Protein AF-A0A7C7KYP2-F1 (afdb_monomer_lite)

Foldseek 3Di:
DDDPPPPPDDDPVVLLLLLLVLLLVLLVLLLVLLVLLLVVCVVVVVNLCSQQASVLLSQLSVLQNLQSQLCVQLVNDPVRQQPAQRQRPPPRGGSNVSNVSSVVSNVVSLVSLQVSQVVCLVVPVDDVDPNVRSNVVSVVSVVVSVVLSVVSSVLSSVVSVLVVVLVVLVSVLVVVCVVPPPVCPVVNVVSVVVSCVVSVVVVVVSVVCCCVPRRCVSNPPVDDDPPDPPDCDDVVDRNDPDDD

Sequence (244 aa):
MEVHNGTKQFNIAEVQKLLIFTILMGALHIVVGYVLSIVKLVKNGEALEAFTSKIPTLTMYLFGILFALAFFGAGGRMENIMTEDAPAPLIGLPTSLVGTVGIAGAIASIFALLFGKLAAGFVGLGPKVGFVSAIGQGLLEVLENIIHFLSNTISYARLAILLIVHIALLLLLNTAWEALGIVSLPILVVGNVGIILLEGMLVFIQALRLHLYEFFTKFYDGVGYEFRRIAEETPFARVIIGRR

Secondary structure (DSSP, 8-state):
-----------HHHHHHHHHHHHHHHHHHHHHHHHHHHHHHHHTT-HHHIIIIIHHHHHHHHHHHHHHHHHHHTTT-GGGTTT--PBPTTT-SBHHHHHHHHHHHHHHHHHHHHHHHHHHHHHTSS----HHHHHHHHHHHHHHHHHHHHHHHHHHHHHHHHHHHHHHHHHHHHHHHHHHGGGGHHHHHHHHHHHHHHHHHHHHHHHHHHIIIIIGGGT--S---------SEETTEE------

Structure (mmCIF, N/CA/C/O backbone):
data_AF-A0A7C7KYP2-F1
#
_entry.id   AF-A0A7C7KYP2-F1
#
loop_
_atom_site.group_PDB
_atom_site.id
_atom_site.type_symbol
_atom_site.label_atom_id
_atom_site.label_alt_id
_atom_site.label_comp_id
_atom_site.label_asym_id
_atom_site.label_entity_id
_atom_site.label_seq_id
_atom_site.pdbx_PDB_ins_code
_atom_site.Cartn_x
_atom_site.Cartn_y
_atom_site.Cartn_z
_atom_site.occupancy
_atom_site.B_iso_or_equiv
_atom_site.auth_seq_id
_atom_site.auth_comp_id
_atom_site.auth_asym_id
_atom_site.auth_atom_id
_atom_site.pdbx_PDB_model_num
ATOM 1 N N . MET A 1 1 ? 13.167 12.174 -41.643 1.00 40.88 1 MET A N 1
ATOM 2 C CA . MET A 1 1 ? 14.169 11.301 -40.999 1.00 40.88 1 MET A CA 1
ATOM 3 C C . MET A 1 1 ? 14.885 12.155 -39.970 1.00 40.88 1 MET A C 1
ATOM 5 O O . MET A 1 1 ? 15.120 13.310 -40.280 1.00 40.88 1 MET A O 1
ATOM 9 N N . GLU A 1 2 ? 15.135 11.600 -38.781 1.00 41.19 2 GLU A N 1
ATOM 10 C CA . GLU A 1 2 ? 15.863 12.213 -37.648 1.00 41.19 2 GLU A CA 1
ATOM 11 C C . GLU A 1 2 ? 15.120 13.255 -36.789 1.00 41.19 2 GLU A C 1
ATOM 13 O O . GLU A 1 2 ? 15.326 14.445 -36.954 1.00 41.19 2 GLU A O 1
ATOM 18 N N . VAL A 1 3 ? 14.328 12.788 -35.807 1.00 32.25 3 VAL A N 1
ATOM 19 C CA . VAL A 1 3 ? 14.323 13.299 -34.410 1.00 32.25 3 VAL A CA 1
ATOM 20 C C . VAL A 1 3 ? 13.879 12.153 -33.475 1.00 32.25 3 VAL A C 1
ATOM 22 O O . VAL A 1 3 ? 12.841 12.202 -32.825 1.00 32.25 3 VAL A O 1
ATOM 25 N N . HIS A 1 4 ? 14.639 11.059 -33.431 1.00 40.97 4 HIS A N 1
ATOM 26 C CA . HIS A 1 4 ? 14.535 10.060 -32.359 1.00 40.97 4 HIS A CA 1
ATOM 27 C C . HIS A 1 4 ? 15.910 9.912 -31.716 1.00 40.97 4 HIS A C 1
ATOM 29 O O . HIS A 1 4 ? 16.555 8.880 -31.821 1.00 40.97 4 HIS A O 1
ATOM 35 N N . ASN A 1 5 ? 16.383 10.985 -31.085 1.00 40.25 5 ASN A N 1
ATOM 36 C CA . ASN A 1 5 ? 17.497 10.897 -30.148 1.00 40.25 5 ASN A CA 1
ATOM 37 C C . ASN A 1 5 ? 17.193 11.735 -28.902 1.00 40.25 5 ASN A C 1
ATOM 39 O O . ASN A 1 5 ? 17.930 12.636 -28.517 1.00 40.25 5 ASN A O 1
ATOM 43 N N . GLY A 1 6 ? 16.033 11.463 -28.303 1.00 41.38 6 GLY A N 1
ATOM 44 C CA . GLY A 1 6 ? 15.866 11.672 -26.875 1.00 41.38 6 GLY A CA 1
ATOM 45 C C . GLY A 1 6 ? 16.467 10.446 -26.216 1.00 41.38 6 GLY A C 1
ATOM 46 O O . GLY A 1 6 ? 15.822 9.399 -26.179 1.00 41.38 6 GLY A O 1
ATOM 47 N N . THR A 1 7 ? 17.719 10.553 -25.784 1.00 43.03 7 THR A N 1
ATOM 48 C CA . THR A 1 7 ? 18.367 9.572 -24.920 1.00 43.03 7 THR A CA 1
ATOM 49 C C . THR A 1 7 ? 17.368 9.151 -23.845 1.00 43.03 7 THR A C 1
ATOM 51 O O . THR A 1 7 ? 16.963 9.957 -23.008 1.00 43.03 7 THR A O 1
ATOM 54 N N . LYS A 1 8 ? 16.913 7.892 -23.896 1.00 53.09 8 LYS A N 1
ATOM 55 C CA . LYS A 1 8 ? 16.062 7.278 -22.869 1.00 53.09 8 LYS A CA 1
ATOM 56 C C . LYS A 1 8 ? 16.900 7.104 -21.599 1.00 53.09 8 LYS A C 1
ATOM 58 O O . LYS A 1 8 ? 17.321 6.005 -21.265 1.00 53.09 8 LYS A O 1
ATOM 63 N N . GLN A 1 9 ? 17.235 8.207 -20.943 1.00 58.25 9 GLN A N 1
ATOM 64 C CA . GLN A 1 9 ? 17.943 8.219 -19.674 1.00 58.25 9 GLN A CA 1
ATOM 65 C C . GLN A 1 9 ? 16.933 8.174 -18.531 1.00 58.25 9 GLN A C 1
ATOM 67 O O . GLN A 1 9 ? 15.856 8.768 -18.603 1.00 58.25 9 GLN A O 1
ATOM 72 N N . PHE A 1 10 ? 17.302 7.463 -17.467 1.00 61.72 10 PHE A N 1
ATOM 73 C CA . PHE A 1 10 ? 16.571 7.455 -16.207 1.00 61.72 10 PHE A CA 1
ATOM 74 C C . PHE A 1 10 ? 16.496 8.875 -15.646 1.00 61.72 10 PHE A C 1
ATOM 76 O O . PHE A 1 10 ? 17.456 9.380 -15.067 1.00 61.72 10 PHE A O 1
ATOM 83 N N . ASN A 1 11 ? 15.348 9.528 -15.813 1.00 75.38 11 ASN A N 1
ATOM 84 C CA . ASN A 1 11 ? 15.086 10.784 -15.136 1.00 75.38 11 ASN A CA 1
ATOM 85 C C . ASN A 1 11 ? 14.773 10.484 -13.664 1.00 75.38 11 ASN A C 1
ATOM 87 O O . ASN A 1 11 ? 13.856 9.718 -13.362 1.00 75.38 11 ASN A O 1
ATOM 91 N N . ILE A 1 12 ? 15.517 11.106 -12.748 1.00 72.19 12 ILE A N 1
ATOM 92 C CA . ILE A 1 12 ? 15.316 10.973 -11.298 1.00 72.19 12 ILE A CA 1
ATOM 93 C C . ILE A 1 12 ? 13.873 11.324 -10.906 1.00 72.19 12 ILE A C 1
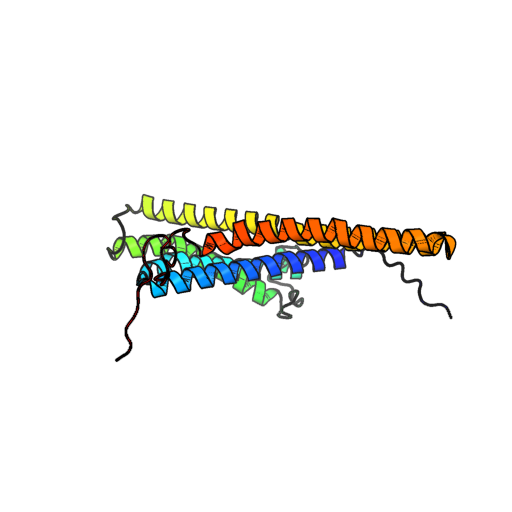ATOM 95 O O . ILE A 1 12 ? 13.299 10.675 -10.033 1.00 72.19 12 ILE A O 1
ATOM 99 N N . ALA A 1 13 ? 13.243 12.268 -11.614 1.00 74.88 13 ALA A N 1
ATOM 100 C CA . ALA A 1 13 ? 11.840 12.616 -11.404 1.00 74.88 13 ALA A CA 1
ATOM 101 C C . ALA A 1 13 ? 10.880 11.452 -11.718 1.00 74.88 13 ALA A C 1
ATOM 103 O O . ALA A 1 13 ? 9.895 11.257 -11.009 1.00 74.88 13 ALA A O 1
ATOM 104 N N . GLU A 1 14 ? 11.165 10.651 -12.747 1.00 77.62 14 GLU A N 1
ATOM 105 C CA . GLU A 1 14 ? 10.338 9.493 -13.112 1.00 77.62 14 GLU A CA 1
ATOM 106 C C . GLU A 1 14 ? 10.546 8.329 -12.141 1.00 77.62 14 GLU A C 1
ATOM 108 O O . GLU A 1 14 ? 9.580 7.689 -11.736 1.00 77.62 14 GLU A O 1
ATOM 113 N N . VAL A 1 15 ? 11.780 8.112 -11.673 1.00 78.94 15 VAL A N 1
ATOM 114 C CA . VAL A 1 15 ? 12.066 7.135 -10.608 1.00 78.94 15 VAL A CA 1
ATOM 115 C C . VAL A 1 15 ? 11.329 7.506 -9.319 1.00 78.94 15 VAL A C 1
ATOM 117 O O . VAL A 1 15 ? 10.735 6.644 -8.673 1.00 78.94 15 VAL A O 1
ATOM 120 N N . GLN A 1 16 ? 11.306 8.792 -8.965 1.00 75.88 16 GLN A N 1
ATOM 121 C CA . GLN A 1 16 ? 10.571 9.278 -7.801 1.00 75.88 16 GLN A CA 1
ATOM 122 C C . GLN A 1 16 ? 9.057 9.077 -7.957 1.00 75.88 16 GLN A C 1
ATOM 124 O O . GLN A 1 16 ? 8.413 8.584 -7.032 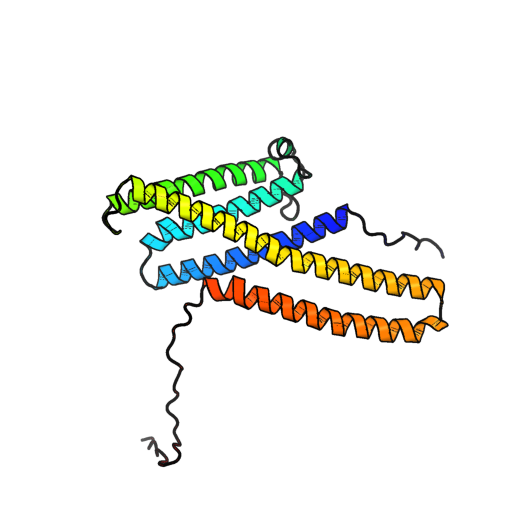1.00 75.88 16 GLN A O 1
ATOM 129 N N . LYS A 1 17 ? 8.479 9.388 -9.127 1.00 78.50 17 LYS A N 1
ATOM 130 C CA . LYS A 1 17 ? 7.059 9.109 -9.417 1.00 78.50 17 LYS A CA 1
ATOM 131 C C . LYS A 1 17 ? 6.738 7.617 -9.319 1.00 78.50 17 LYS A C 1
ATOM 133 O O . LYS A 1 17 ? 5.717 7.254 -8.738 1.00 78.50 17 LYS A O 1
ATOM 138 N N . LEU A 1 18 ? 7.616 6.762 -9.843 1.00 79.25 18 LEU A N 1
ATOM 139 C CA . LEU A 1 18 ? 7.481 5.309 -9.782 1.00 79.25 18 LEU A CA 1
ATOM 140 C C . LEU A 1 18 ? 7.464 4.804 -8.333 1.00 79.25 18 LEU A C 1
ATOM 142 O O . LEU A 1 18 ? 6.602 4.011 -7.957 1.00 79.25 18 LEU A O 1
ATOM 146 N N . LEU A 1 19 ? 8.389 5.308 -7.511 1.00 79.50 19 LEU A N 1
ATOM 147 C CA . LEU A 1 19 ? 8.489 4.970 -6.095 1.00 79.50 19 LEU A CA 1
ATOM 148 C C . LEU A 1 19 ? 7.213 5.374 -5.341 1.00 79.50 19 LEU A C 1
ATOM 150 O O . LEU A 1 19 ? 6.631 4.545 -4.637 1.00 79.50 19 LEU A O 1
ATOM 154 N N . ILE A 1 20 ? 6.735 6.608 -5.551 1.00 76.38 20 ILE A N 1
ATOM 155 C CA . ILE A 1 20 ? 5.481 7.112 -4.965 1.00 76.38 20 ILE A CA 1
ATOM 156 C C . ILE A 1 20 ? 4.307 6.214 -5.364 1.00 76.38 20 ILE A C 1
ATOM 158 O O . ILE A 1 20 ? 3.522 5.813 -4.506 1.00 76.38 20 ILE A O 1
ATOM 162 N N . PHE A 1 21 ? 4.212 5.847 -6.645 1.00 81.81 21 PHE A N 1
ATOM 163 C CA . PHE A 1 21 ? 3.157 4.970 -7.146 1.00 81.81 21 PHE A CA 1
ATOM 164 C C . PHE A 1 21 ? 3.164 3.600 -6.452 1.00 81.81 21 PHE A C 1
ATOM 166 O O . PHE A 1 21 ? 2.121 3.137 -5.992 1.00 81.81 21 PHE A O 1
ATOM 173 N N . THR A 1 22 ? 4.329 2.963 -6.309 1.00 82.12 22 THR A N 1
ATOM 174 C CA . THR A 1 22 ? 4.433 1.652 -5.643 1.00 82.12 22 THR A CA 1
ATOM 175 C C . THR A 1 22 ? 4.113 1.690 -4.152 1.00 82.12 22 THR A C 1
ATOM 177 O O . THR A 1 22 ? 3.406 0.808 -3.664 1.00 82.12 22 THR A O 1
ATOM 180 N N . ILE A 1 23 ? 4.578 2.714 -3.428 1.00 80.50 23 ILE A N 1
ATOM 181 C CA . ILE A 1 23 ? 4.263 2.882 -2.003 1.00 80.50 23 ILE A CA 1
ATOM 182 C C . ILE A 1 23 ? 2.757 3.108 -1.828 1.00 80.50 23 ILE A C 1
ATOM 184 O O . ILE A 1 23 ? 2.142 2.504 -0.950 1.00 80.50 23 ILE A O 1
ATOM 188 N N . LEU A 1 24 ? 2.142 3.914 -2.699 1.00 78.44 24 LEU A N 1
ATOM 189 C CA . LEU A 1 24 ? 0.709 4.192 -2.655 1.00 78.44 24 LEU A CA 1
ATOM 190 C C . LEU A 1 24 ? -0.138 2.957 -2.973 1.00 78.44 24 LEU A C 1
ATOM 192 O O . LEU A 1 24 ? -1.109 2.691 -2.267 1.00 78.44 24 LEU A O 1
ATOM 196 N N . MET A 1 25 ? 0.242 2.170 -3.984 1.00 82.06 25 MET A N 1
ATOM 197 C CA . MET A 1 25 ? -0.409 0.885 -4.267 1.00 82.06 25 MET A CA 1
ATOM 198 C C . MET A 1 25 ? -0.361 -0.045 -3.055 1.00 82.06 25 MET A C 1
ATOM 200 O O . MET A 1 25 ? -1.344 -0.725 -2.755 1.00 82.06 25 MET A O 1
ATOM 204 N N . GLY A 1 26 ? 0.750 -0.039 -2.320 1.00 79.69 26 GLY A N 1
ATOM 205 C CA . GLY A 1 26 ? 0.860 -0.816 -1.099 1.00 79.69 26 GLY A CA 1
ATOM 206 C C . GLY A 1 26 ? -0.024 -0.338 0.033 1.00 79.69 26 GLY A C 1
ATOM 207 O O . GLY A 1 26 ? -0.754 -1.124 0.637 1.00 79.69 26 GLY A O 1
ATOM 208 N N . ALA A 1 27 ? -0.031 0.969 0.254 1.00 78.62 27 ALA A N 1
ATOM 209 C CA . ALA A 1 27 ? -0.954 1.636 1.153 1.00 78.62 27 ALA A CA 1
ATOM 210 C C . ALA A 1 27 ? -2.423 1.284 0.848 1.00 78.62 27 ALA A C 1
ATOM 212 O O . ALA A 1 27 ? -3.167 0.905 1.753 1.00 78.62 27 ALA A O 1
ATOM 213 N N . LEU A 1 28 ? -2.828 1.323 -0.424 1.00 81.06 28 LEU A N 1
ATOM 214 C CA . LEU A 1 28 ? -4.174 0.947 -0.858 1.00 81.06 28 LEU A CA 1
ATOM 215 C C . LEU A 1 28 ? -4.480 -0.531 -0.563 1.00 81.06 28 LEU A C 1
ATOM 217 O O . LEU A 1 28 ? -5.541 -0.852 -0.031 1.00 81.06 28 LEU A O 1
ATOM 221 N N . HIS A 1 29 ? -3.539 -1.433 -0.834 1.00 80.12 29 HIS A N 1
ATOM 222 C CA . HIS A 1 29 ? -3.693 -2.859 -0.544 1.00 80.12 29 HIS A CA 1
ATOM 223 C C . HIS A 1 29 ? -3.859 -3.130 0.966 1.00 80.12 29 HIS A C 1
ATOM 225 O O . HIS A 1 29 ? -4.705 -3.923 1.384 1.00 80.12 29 HIS A O 1
ATOM 231 N N . ILE A 1 30 ? -3.119 -2.415 1.814 1.00 79.06 30 ILE A N 1
ATOM 232 C CA . ILE A 1 30 ? -3.241 -2.490 3.277 1.00 79.06 30 ILE A CA 1
ATOM 233 C C . ILE A 1 30 ? -4.602 -2.005 3.763 1.00 79.06 30 ILE A C 1
ATOM 235 O O . ILE A 1 30 ? -5.177 -2.636 4.653 1.00 79.06 30 ILE A O 1
ATOM 239 N N . VAL A 1 31 ? -5.114 -0.916 3.184 1.00 80.88 31 VAL A N 1
ATOM 240 C CA . VAL A 1 31 ? -6.453 -0.394 3.484 1.00 80.88 31 VAL A CA 1
ATOM 241 C C . VAL A 1 31 ? -7.504 -1.465 3.206 1.00 80.88 31 VAL A C 1
ATOM 243 O O . VAL A 1 31 ? -8.335 -1.721 4.074 1.00 80.88 31 VAL A O 1
ATOM 246 N N . VAL A 1 32 ? -7.422 -2.169 2.071 1.00 81.94 32 VAL A N 1
ATOM 247 C CA . VAL A 1 32 ? -8.335 -3.287 1.765 1.00 81.94 32 VAL A CA 1
ATOM 248 C C . VAL A 1 32 ? -8.258 -4.379 2.838 1.00 81.94 32 VAL A C 1
ATOM 250 O O . VAL A 1 32 ? -9.294 -4.833 3.324 1.00 81.94 32 VAL A O 1
ATOM 253 N N . GLY A 1 33 ? -7.053 -4.762 3.271 1.00 77.38 33 GLY A N 1
ATOM 254 C CA . GLY A 1 33 ? -6.874 -5.756 4.337 1.00 77.38 33 GLY A CA 1
ATOM 255 C C . GLY A 1 33 ? -7.514 -5.344 5.671 1.00 77.38 33 GLY A C 1
ATOM 256 O O . GLY A 1 33 ? -8.193 -6.148 6.311 1.00 77.38 33 GLY A O 1
ATOM 257 N N . TYR A 1 34 ? -7.363 -4.081 6.079 1.00 77.12 34 TYR A N 1
ATOM 258 C CA . TYR A 1 34 ? -8.000 -3.570 7.300 1.00 77.12 34 TYR A CA 1
ATOM 259 C C . TYR A 1 34 ? -9.519 -3.431 7.171 1.00 77.12 34 TYR A C 1
ATOM 261 O O . TYR A 1 34 ? -10.230 -3.730 8.129 1.00 77.12 34 TYR A O 1
ATOM 269 N N . VAL A 1 35 ? -10.033 -3.039 6.002 1.00 80.62 35 VAL A N 1
ATOM 270 C CA . VAL A 1 35 ? -11.481 -3.009 5.739 1.00 80.62 35 VAL A CA 1
ATOM 271 C C . VAL A 1 35 ? -12.079 -4.403 5.925 1.00 80.62 35 VAL A C 1
ATOM 273 O O . VAL A 1 35 ? -13.082 -4.547 6.621 1.00 80.62 35 VAL A O 1
ATOM 276 N N . LEU A 1 36 ? -11.433 -5.445 5.392 1.00 79.19 36 LEU A N 1
ATOM 277 C CA . LEU A 1 36 ? -11.871 -6.831 5.590 1.00 79.19 36 LEU A CA 1
ATOM 278 C C . LEU A 1 36 ? -11.835 -7.251 7.068 1.00 79.19 36 LEU A C 1
ATOM 280 O O . LEU A 1 36 ? -12.765 -7.905 7.541 1.00 79.19 36 LEU A O 1
ATOM 284 N N . SER A 1 37 ? -10.805 -6.835 7.809 1.00 72.69 37 SER A N 1
ATOM 285 C CA . SER A 1 37 ? -10.695 -7.079 9.255 1.00 72.69 37 SER A CA 1
ATOM 286 C C . SER A 1 37 ? -11.852 -6.438 10.039 1.00 72.69 37 SER A C 1
ATOM 288 O O . SER A 1 37 ? -12.459 -7.078 10.897 1.00 72.69 37 SER A O 1
ATOM 290 N N . ILE A 1 38 ? -12.237 -5.205 9.691 1.00 76.88 38 ILE A N 1
ATOM 291 C CA . ILE A 1 38 ? -13.373 -4.505 10.312 1.00 76.88 38 ILE A CA 1
ATOM 292 C C . ILE A 1 38 ? -14.696 -5.190 9.965 1.00 76.88 38 ILE A C 1
ATOM 294 O O . ILE A 1 38 ? -15.500 -5.446 10.858 1.00 76.88 38 ILE A O 1
ATOM 298 N N . VAL A 1 39 ? -14.919 -5.533 8.691 1.00 79.62 39 VAL A N 1
ATOM 299 C CA . VAL A 1 39 ? -16.141 -6.232 8.251 1.00 79.62 39 VAL A CA 1
ATOM 300 C C . VAL A 1 39 ? -16.322 -7.545 9.014 1.00 79.62 39 VAL A C 1
ATOM 302 O O . VAL A 1 39 ? -17.432 -7.878 9.428 1.00 79.62 39 VAL A O 1
ATOM 305 N N . LYS A 1 40 ? -15.228 -8.272 9.247 1.00 79.12 40 LYS A N 1
ATOM 306 C CA . LYS A 1 40 ? -15.229 -9.504 10.033 1.00 79.12 40 LYS A CA 1
ATOM 307 C C . LYS A 1 40 ? -15.635 -9.275 11.492 1.00 79.12 40 LYS A C 1
ATOM 309 O O . LYS A 1 40 ? -16.515 -9.980 11.977 1.00 79.12 40 LYS A O 1
ATOM 314 N N . LEU A 1 41 ? -15.052 -8.288 12.172 1.00 73.38 41 LEU A N 1
ATOM 315 C CA . LEU A 1 41 ? -15.379 -7.977 13.573 1.00 73.38 41 LEU A CA 1
ATOM 316 C C . LEU A 1 41 ? -16.829 -7.518 13.744 1.00 73.38 41 LEU A C 1
ATOM 318 O O . LEU A 1 41 ? -17.518 -7.952 14.666 1.00 73.38 41 LEU A O 1
ATOM 322 N N . VAL A 1 42 ? -17.327 -6.707 12.806 1.00 78.12 42 VAL A N 1
ATOM 323 C CA . VAL A 1 42 ? -18.736 -6.291 12.779 1.00 78.12 42 VAL A CA 1
ATOM 324 C C . VAL A 1 42 ? -19.654 -7.504 12.608 1.00 78.12 42 VAL A C 1
ATOM 326 O O . VAL A 1 42 ? -20.675 -7.603 13.286 1.00 78.12 42 VAL A O 1
ATOM 329 N N . LYS A 1 43 ? -19.281 -8.461 11.751 1.00 76.56 43 LYS A N 1
ATOM 330 C CA . LYS A 1 43 ? -20.054 -9.692 11.533 1.00 76.56 43 LYS A CA 1
ATOM 331 C C . LYS A 1 43 ? -20.039 -10.637 12.742 1.00 76.56 43 LYS A C 1
ATOM 333 O O . LYS A 1 43 ? -21.008 -11.363 12.940 1.00 76.56 43 LYS A O 1
ATOM 338 N N . ASN A 1 44 ? -18.981 -10.610 13.550 1.00 76.94 44 ASN A N 1
ATOM 339 C CA . ASN A 1 44 ? -18.838 -11.446 14.745 1.00 76.94 44 ASN A CA 1
ATOM 340 C C . ASN A 1 44 ? -19.543 -10.873 15.993 1.00 76.94 44 ASN A C 1
ATOM 342 O O . ASN A 1 44 ? -19.568 -11.532 17.026 1.00 76.94 44 ASN A O 1
ATOM 346 N N . GLY A 1 45 ? -20.148 -9.681 15.906 1.00 71.69 45 GLY A N 1
ATOM 347 C CA . GLY A 1 45 ? -20.881 -9.054 17.014 1.00 71.69 45 GLY A CA 1
ATOM 348 C C . GLY A 1 45 ? -20.022 -8.205 17.962 1.00 71.69 45 GLY A C 1
ATOM 349 O O . GLY A 1 45 ? -20.556 -7.608 18.893 1.00 71.69 45 GLY A O 1
ATOM 350 N N . GLU A 1 46 ? -18.720 -8.063 17.699 1.00 72.44 46 GLU A N 1
ATOM 351 C CA . GLU A 1 46 ? -17.755 -7.296 18.508 1.00 72.44 46 GLU A CA 1
ATOM 352 C C . GLU A 1 46 ? -17.629 -5.839 18.011 1.00 72.44 46 GLU A C 1
ATOM 354 O O . GLU A 1 46 ? -16.544 -5.293 17.798 1.00 72.44 46 GLU A O 1
ATOM 359 N N . ALA A 1 47 ? -18.770 -5.177 17.795 1.00 62.94 47 ALA A N 1
ATOM 360 C CA . ALA A 1 47 ? -18.824 -3.847 17.177 1.00 62.94 47 ALA A CA 1
ATOM 361 C C . ALA A 1 47 ? -18.138 -2.746 18.012 1.00 62.94 47 ALA A C 1
ATOM 363 O O . ALA A 1 47 ? -17.644 -1.763 17.455 1.00 62.94 47 ALA A O 1
ATOM 364 N N . LEU A 1 48 ? -18.078 -2.912 19.338 1.00 59.72 48 LEU A N 1
ATOM 365 C CA . LEU A 1 48 ? -17.420 -1.956 20.231 1.00 59.72 48 LEU A CA 1
ATOM 366 C C . LEU A 1 48 ? -15.893 -1.984 20.062 1.00 59.72 48 LEU A C 1
ATOM 368 O O . LEU A 1 48 ? -15.256 -0.937 19.987 1.00 59.72 48 LEU A O 1
ATOM 372 N N . GLU A 1 49 ? -15.308 -3.175 19.928 1.00 64.62 49 GLU A N 1
ATOM 373 C CA . GLU A 1 49 ? -13.871 -3.341 19.692 1.00 64.62 49 GLU A CA 1
ATOM 374 C C . GLU A 1 49 ? -13.473 -2.837 18.297 1.00 64.62 49 GLU A C 1
ATOM 376 O O . GLU A 1 49 ? -12.451 -2.158 18.133 1.00 64.62 49 GLU A O 1
ATOM 381 N N . ALA A 1 50 ? -14.342 -3.054 17.302 1.00 61.62 50 ALA A N 1
ATOM 382 C CA . ALA A 1 50 ? -14.178 -2.485 15.969 1.00 61.62 50 ALA A CA 1
ATOM 383 C C . ALA A 1 50 ? -14.140 -0.945 16.000 1.00 61.62 50 ALA A C 1
ATOM 385 O O . ALA A 1 50 ? -13.278 -0.344 15.354 1.00 61.62 50 ALA A O 1
ATOM 386 N N . PHE A 1 51 ? -15.026 -0.303 16.771 1.00 65.50 51 PHE A N 1
ATOM 387 C CA . PHE A 1 51 ? -15.094 1.158 16.861 1.00 65.50 51 PHE A CA 1
ATOM 388 C C . PHE A 1 51 ? -13.957 1.773 17.684 1.00 65.50 51 PHE A C 1
ATOM 390 O O . PHE A 1 51 ? -13.452 2.833 17.325 1.00 65.50 51 PHE A O 1
ATOM 397 N N . THR A 1 52 ? -13.524 1.118 18.761 1.00 61.97 52 THR A N 1
ATOM 398 C CA . THR A 1 52 ? -12.525 1.689 19.673 1.00 61.97 52 THR A CA 1
ATOM 399 C C . THR A 1 52 ? -11.075 1.441 19.244 1.00 61.97 52 THR A C 1
ATOM 401 O O . THR A 1 52 ? -10.220 2.270 19.543 1.00 61.97 52 THR A O 1
ATOM 404 N N . SER A 1 53 ? -10.771 0.348 18.537 1.00 64.56 53 SER A N 1
ATOM 405 C CA . SER A 1 53 ? -9.387 0.005 18.152 1.00 64.56 53 SER A CA 1
ATOM 406 C C . SER A 1 53 ? -9.179 -0.009 16.635 1.00 64.56 53 SER A C 1
ATOM 408 O O . SER A 1 53 ? -8.276 0.657 16.115 1.00 64.56 53 SER A O 1
ATOM 410 N N . LYS A 1 54 ? -10.035 -0.711 15.879 1.00 69.25 54 LYS A N 1
ATOM 411 C CA . LYS A 1 54 ? -9.782 -0.937 14.445 1.00 69.25 54 LYS A CA 1
ATOM 412 C C . LYS A 1 54 ? -10.134 0.247 13.549 1.00 69.25 54 LYS A C 1
ATOM 414 O O . LYS A 1 54 ? -9.372 0.525 12.625 1.00 69.25 54 LYS A O 1
ATOM 419 N N . ILE A 1 55 ? -11.228 0.965 13.814 1.00 74.81 55 ILE A N 1
ATOM 420 C CA . ILE A 1 55 ? -11.590 2.172 13.053 1.00 74.81 55 ILE A CA 1
ATOM 421 C C . ILE A 1 55 ? -10.535 3.277 13.236 1.00 74.81 55 ILE A C 1
ATOM 423 O O . ILE A 1 55 ? -10.037 3.765 12.218 1.00 74.81 55 ILE A O 1
ATOM 427 N N . PRO A 1 56 ? -10.108 3.641 14.463 1.00 77.00 56 PRO A N 1
ATOM 428 C CA . PRO A 1 56 ? -9.050 4.629 14.660 1.00 77.00 56 PRO A CA 1
ATOM 429 C C . PRO A 1 56 ? -7.732 4.214 14.005 1.00 77.00 56 PRO A C 1
ATOM 431 O O . PRO A 1 56 ? -7.097 5.041 13.360 1.00 77.00 56 PRO A O 1
ATOM 434 N N . THR A 1 57 ? -7.374 2.926 14.064 1.00 75.06 57 THR A N 1
ATOM 435 C CA . THR A 1 57 ? -6.199 2.392 13.360 1.00 75.06 57 THR A CA 1
ATOM 436 C C . THR A 1 57 ? -6.314 2.565 11.841 1.00 75.06 57 THR A C 1
ATOM 438 O O . THR A 1 57 ? -5.410 3.124 11.225 1.00 75.06 57 THR A O 1
ATOM 441 N N . LEU A 1 58 ? -7.432 2.168 11.218 1.00 79.81 58 LEU A N 1
ATOM 442 C CA . LEU A 1 58 ? -7.662 2.379 9.779 1.00 79.81 58 LEU A CA 1
ATOM 443 C C . LEU A 1 58 ? -7.586 3.867 9.410 1.00 79.81 58 LEU A C 1
ATOM 445 O O . LEU A 1 58 ? -7.004 4.235 8.391 1.00 79.81 58 LEU A O 1
ATOM 449 N N . THR A 1 59 ? -8.166 4.715 10.254 1.00 78.06 59 THR A N 1
ATOM 450 C CA . THR A 1 59 ? -8.207 6.166 10.066 1.00 78.06 59 THR A CA 1
ATOM 451 C C . THR A 1 59 ? -6.798 6.758 10.134 1.00 78.06 59 THR A C 1
ATOM 453 O O . THR A 1 59 ? -6.434 7.572 9.289 1.00 78.06 59 THR A O 1
ATOM 456 N N . MET A 1 60 ? -5.966 6.271 11.060 1.00 79.12 60 MET A N 1
ATOM 457 C CA . MET A 1 60 ? -4.551 6.626 11.159 1.00 79.12 60 MET A CA 1
ATOM 458 C C . MET A 1 60 ? -3.784 6.250 9.888 1.00 79.12 60 MET A C 1
ATOM 460 O O . MET A 1 60 ? -3.021 7.062 9.371 1.00 79.12 60 MET A O 1
ATOM 464 N N . TYR A 1 61 ? -4.020 5.053 9.340 1.00 78.75 61 TYR A N 1
ATOM 465 C CA . TYR A 1 61 ? -3.423 4.638 8.068 1.00 78.75 61 TYR A CA 1
ATOM 466 C C . TYR A 1 61 ? -3.881 5.518 6.902 1.00 78.75 61 TYR A C 1
ATOM 468 O O . TYR A 1 61 ? -3.047 5.959 6.116 1.00 78.75 61 TYR A O 1
ATOM 476 N N . LEU A 1 62 ? -5.180 5.809 6.796 1.00 81.56 62 LEU A N 1
ATOM 477 C CA . LEU A 1 62 ? -5.735 6.636 5.722 1.00 81.56 62 LEU A CA 1
ATOM 478 C C . LEU A 1 62 ? -5.151 8.055 5.746 1.00 81.56 62 LEU A C 1
ATOM 480 O O . LEU A 1 62 ? -4.701 8.562 4.720 1.00 81.56 62 LEU A O 1
ATOM 484 N N . PHE A 1 63 ? -5.097 8.677 6.924 1.00 80.38 63 PHE A N 1
ATOM 485 C CA . PHE A 1 63 ? -4.499 9.998 7.086 1.00 80.38 63 PHE A CA 1
ATOM 486 C C . PHE A 1 63 ? -2.974 9.982 6.935 1.00 80.38 63 PHE A C 1
ATOM 488 O O . PHE A 1 63 ? -2.417 10.925 6.376 1.00 80.38 63 PHE A O 1
ATOM 495 N N . GLY A 1 64 ? -2.303 8.894 7.323 1.00 77.50 64 GLY A N 1
ATOM 496 C CA . GLY A 1 64 ? -0.882 8.673 7.044 1.00 77.50 64 GLY A CA 1
ATOM 497 C C . GLY A 1 64 ? -0.568 8.614 5.544 1.00 77.50 64 GLY A C 1
ATOM 498 O O . GLY A 1 64 ? 0.449 9.149 5.108 1.00 77.50 64 GLY A O 1
ATOM 499 N N . ILE A 1 65 ? -1.465 8.044 4.730 1.00 78.19 65 ILE A N 1
ATOM 500 C CA . ILE A 1 65 ? -1.343 8.030 3.262 1.00 78.19 65 ILE A CA 1
ATOM 501 C C . ILE A 1 65 ? -1.510 9.436 2.685 1.00 78.19 65 ILE A C 1
ATOM 503 O O . ILE A 1 65 ? -0.715 9.847 1.841 1.00 78.19 65 ILE A O 1
ATOM 507 N N . LEU A 1 66 ? -2.513 10.188 3.151 1.00 77.62 66 LEU A N 1
ATOM 508 C CA . LEU A 1 66 ? -2.718 11.579 2.730 1.00 77.62 66 LEU A CA 1
ATOM 509 C C . LEU A 1 66 ? -1.514 12.452 3.098 1.00 77.62 66 LEU A C 1
ATOM 511 O O . LEU A 1 66 ? -1.039 13.230 2.273 1.00 77.62 66 LEU A O 1
ATOM 515 N N . PHE A 1 67 ? -0.962 12.260 4.297 1.00 77.88 67 PHE A N 1
ATOM 516 C CA . PHE A 1 67 ? 0.272 12.912 4.716 1.00 77.88 67 PHE A CA 1
ATOM 517 C C . PHE A 1 67 ? 1.453 12.554 3.805 1.00 77.88 67 PHE A C 1
ATOM 519 O O . PHE A 1 67 ? 2.145 13.453 3.333 1.00 77.88 67 PHE A O 1
ATOM 526 N N . ALA A 1 68 ? 1.666 11.268 3.506 1.00 76.62 68 ALA A N 1
ATOM 527 C CA . ALA A 1 68 ? 2.739 10.834 2.613 1.00 76.62 68 ALA A CA 1
ATOM 528 C C . ALA A 1 68 ? 2.595 11.451 1.211 1.00 76.62 68 ALA A C 1
ATOM 530 O O . ALA A 1 68 ? 3.575 11.921 0.634 1.00 76.62 68 ALA A O 1
ATOM 531 N N . LEU A 1 69 ? 1.372 11.515 0.681 1.00 74.62 69 LEU A N 1
ATOM 532 C CA . LEU A 1 69 ? 1.103 12.120 -0.620 1.00 74.62 69 LEU A CA 1
ATOM 533 C C . LEU A 1 69 ? 1.406 13.622 -0.640 1.00 74.62 69 LEU A C 1
ATOM 535 O O . LEU A 1 69 ? 2.013 14.114 -1.591 1.00 74.62 69 LEU A O 1
ATOM 539 N N . ALA A 1 70 ? 1.019 14.336 0.417 1.00 75.62 70 ALA A N 1
ATOM 540 C CA . ALA A 1 70 ? 1.315 15.754 0.566 1.00 75.62 70 ALA A CA 1
ATOM 541 C C . ALA A 1 70 ? 2.822 16.007 0.745 1.00 75.62 70 ALA A C 1
ATOM 543 O O . ALA A 1 70 ? 3.362 16.918 0.125 1.00 75.62 70 ALA A O 1
ATOM 544 N N . PHE A 1 71 ? 3.522 15.159 1.509 1.00 75.62 71 PHE A N 1
ATOM 545 C CA . PHE A 1 71 ? 4.976 15.222 1.690 1.00 75.62 71 PHE A CA 1
ATOM 546 C C . PHE A 1 71 ? 5.730 15.081 0.361 1.00 75.62 71 PHE A C 1
ATOM 548 O O . PHE A 1 71 ? 6.619 15.878 0.054 1.00 75.62 71 PHE A O 1
ATOM 555 N N . PHE A 1 72 ? 5.356 14.096 -0.458 1.00 74.62 72 PHE A N 1
ATOM 556 C CA . PHE A 1 72 ? 5.976 13.900 -1.767 1.00 74.62 72 PHE A CA 1
ATOM 557 C C . PHE A 1 72 ? 5.555 14.958 -2.796 1.00 74.62 72 PHE A C 1
ATOM 559 O O . PHE A 1 72 ? 6.371 15.330 -3.638 1.00 74.62 72 PHE A O 1
ATOM 566 N N . GLY A 1 73 ? 4.318 15.463 -2.726 1.00 71.88 73 GLY A N 1
ATOM 567 C CA . GLY A 1 73 ? 3.839 16.557 -3.575 1.00 71.88 73 GLY A CA 1
ATOM 568 C C . GLY A 1 73 ? 4.523 17.893 -3.302 1.00 71.88 73 GLY A C 1
ATOM 569 O O . GLY A 1 73 ? 4.819 18.624 -4.239 1.00 71.88 73 GLY A O 1
ATOM 570 N N . ALA A 1 74 ? 4.878 18.155 -2.045 1.00 71.75 74 ALA A N 1
ATOM 571 C CA . ALA A 1 74 ? 5.639 19.327 -1.615 1.00 71.75 74 ALA A CA 1
ATOM 572 C C . ALA A 1 74 ? 7.156 19.224 -1.902 1.00 71.75 74 ALA A C 1
ATOM 574 O O . ALA A 1 74 ? 7.961 19.965 -1.337 1.00 71.75 74 ALA A O 1
ATOM 575 N N . GLY A 1 75 ? 7.583 18.260 -2.727 1.00 68.50 75 GLY A N 1
ATOM 576 C CA . GLY A 1 75 ? 8.994 18.062 -3.067 1.00 68.50 75 GLY A CA 1
ATOM 577 C C . GLY A 1 75 ? 9.857 17.541 -1.910 1.00 68.50 75 GLY A C 1
ATOM 578 O O . GLY A 1 75 ? 11.072 17.720 -1.933 1.00 68.50 75 GLY A O 1
ATOM 579 N N . GLY A 1 76 ? 9.257 16.910 -0.892 1.00 67.25 76 GLY A N 1
ATOM 580 C CA . GLY A 1 76 ? 9.973 16.336 0.254 1.00 67.25 76 GLY A CA 1
ATOM 581 C C . GLY A 1 76 ? 10.391 17.347 1.327 1.00 67.25 76 GLY A C 1
ATOM 582 O O . GLY A 1 76 ? 11.143 16.997 2.238 1.00 67.25 76 GLY A O 1
ATOM 583 N N . ARG A 1 77 ? 9.914 18.596 1.248 1.00 75.00 77 ARG A N 1
ATOM 584 C CA . ARG A 1 77 ? 10.155 19.636 2.259 1.00 75.00 77 ARG A CA 1
ATOM 585 C C . ARG A 1 77 ? 8.955 19.739 3.197 1.00 75.00 77 ARG A C 1
ATOM 587 O O . ARG A 1 77 ? 7.868 20.113 2.769 1.00 75.00 77 ARG A O 1
ATOM 594 N N . MET A 1 78 ? 9.164 19.467 4.488 1.00 66.06 78 MET A N 1
ATOM 595 C CA . MET A 1 78 ? 8.107 19.564 5.513 1.00 66.06 78 MET A CA 1
ATOM 596 C C . MET A 1 78 ? 7.492 20.969 5.609 1.00 66.06 78 MET A C 1
ATOM 598 O O . MET A 1 78 ? 6.309 21.108 5.900 1.00 66.06 78 MET A O 1
ATOM 602 N N . GLU A 1 79 ? 8.283 21.999 5.311 1.00 68.94 79 GLU A N 1
ATOM 603 C CA . GLU A 1 79 ? 7.878 23.412 5.314 1.00 68.94 79 GLU A CA 1
ATOM 604 C C . GLU A 1 79 ? 6.797 23.728 4.267 1.00 68.94 79 GLU A C 1
ATOM 606 O O . GLU A 1 79 ? 5.973 24.621 4.470 1.00 68.94 79 GLU A O 1
ATOM 611 N N . ASN A 1 80 ? 6.775 22.969 3.167 1.00 68.25 80 ASN A N 1
ATOM 612 C CA . ASN A 1 80 ? 5.972 23.278 1.986 1.00 68.25 80 ASN A CA 1
ATOM 613 C C . ASN A 1 80 ? 4.651 22.489 1.948 1.00 68.25 80 ASN A C 1
ATOM 615 O O . ASN A 1 80 ? 3.781 22.772 1.130 1.00 68.25 80 ASN A O 1
ATOM 619 N N . ILE A 1 81 ? 4.456 21.533 2.866 1.00 68.56 81 ILE A N 1
ATOM 620 C CA . ILE A 1 81 ? 3.262 20.668 2.925 1.00 68.56 81 ILE A CA 1
ATOM 621 C C . ILE A 1 81 ? 1.975 21.473 3.122 1.00 68.56 81 ILE A C 1
ATOM 623 O O . ILE A 1 81 ? 0.923 21.085 2.624 1.00 68.56 81 ILE A O 1
ATOM 627 N N . MET A 1 82 ? 2.048 22.573 3.873 1.00 65.38 82 MET A N 1
ATOM 628 C CA . MET A 1 82 ? 0.884 23.389 4.235 1.00 65.38 82 MET A CA 1
ATOM 629 C C . MET A 1 82 ? 0.769 24.685 3.427 1.00 65.38 82 MET A C 1
ATOM 631 O O . MET A 1 82 ? -0.251 25.361 3.516 1.00 65.38 82 MET A O 1
ATOM 635 N N . THR A 1 83 ? 1.811 25.056 2.684 1.00 65.94 83 THR A N 1
ATOM 636 C CA . THR A 1 83 ? 1.963 26.395 2.092 1.00 65.94 83 THR A CA 1
ATOM 637 C C . THR A 1 83 ? 2.013 26.376 0.570 1.00 65.94 83 THR A C 1
ATOM 639 O O . THR A 1 83 ? 1.671 27.375 -0.054 1.00 65.94 83 THR A O 1
ATOM 642 N N . GLU A 1 84 ? 2.406 25.257 -0.035 1.00 66.75 84 GLU A N 1
ATOM 643 C CA . GLU A 1 84 ? 2.459 25.106 -1.484 1.00 66.75 84 GLU A CA 1
ATOM 644 C C . GLU A 1 84 ? 1.114 24.580 -2.013 1.00 66.75 84 GLU A C 1
ATOM 646 O O . GLU A 1 84 ? 0.548 23.627 -1.468 1.00 66.75 84 GLU A O 1
ATOM 651 N N . ASP A 1 85 ? 0.615 25.171 -3.101 1.00 65.06 85 ASP A N 1
ATOM 652 C CA . ASP A 1 85 ? -0.603 24.742 -3.812 1.00 65.06 85 ASP A CA 1
ATOM 653 C C . ASP A 1 85 ? -0.284 23.869 -5.035 1.00 65.06 85 ASP A C 1
ATOM 655 O O . ASP A 1 85 ? -1.061 23.777 -5.991 1.00 65.06 85 ASP A O 1
ATOM 659 N N . ALA A 1 86 ? 0.873 23.203 -5.022 1.00 66.94 86 ALA A N 1
ATOM 660 C CA . ALA A 1 86 ? 1.176 22.205 -6.032 1.00 66.94 86 ALA A CA 1
ATOM 661 C C . ALA A 1 86 ? 0.102 21.097 -5.998 1.00 66.94 86 ALA A C 1
ATOM 663 O O . ALA A 1 86 ? -0.364 20.704 -4.924 1.00 66.94 86 ALA A O 1
ATOM 664 N N . PRO A 1 87 ? -0.332 20.572 -7.155 1.00 69.19 87 PRO A N 1
ATOM 665 C CA . PRO A 1 87 ? -1.245 19.444 -7.169 1.00 69.19 87 PRO A CA 1
ATOM 666 C C . PRO A 1 87 ? -0.532 18.228 -6.574 1.00 69.19 87 PRO A C 1
ATOM 668 O O . PRO A 1 87 ? 0.508 17.791 -7.073 1.00 69.19 87 PRO A O 1
ATOM 671 N N . ALA A 1 88 ? -1.101 17.671 -5.507 1.00 65.12 88 ALA A N 1
ATOM 672 C CA . ALA A 1 88 ? -0.612 16.449 -4.899 1.00 65.12 88 ALA A CA 1
ATOM 673 C C . ALA A 1 88 ? -0.565 15.340 -5.970 1.00 65.12 88 ALA A C 1
ATOM 675 O O . ALA A 1 88 ? -1.541 15.179 -6.720 1.00 65.12 88 ALA A O 1
ATOM 676 N N . PRO A 1 89 ? 0.537 14.568 -6.059 1.00 64.94 89 PRO A N 1
ATOM 677 C CA . PRO A 1 89 ? 0.670 13.479 -7.013 1.00 64.94 89 PRO A CA 1
ATOM 678 C C . PRO A 1 89 ? -0.561 12.571 -6.975 1.00 64.94 89 PRO A C 1
ATOM 680 O O . PRO A 1 89 ? -1.093 12.303 -5.905 1.00 64.94 89 PRO A O 1
ATOM 683 N N . LEU A 1 90 ? -1.023 12.097 -8.133 1.00 65.69 90 LEU A N 1
ATOM 684 C CA . LEU A 1 90 ? -2.147 11.160 -8.296 1.00 65.69 90 LEU A CA 1
ATOM 685 C C . LEU A 1 90 ? -3.562 11.686 -7.959 1.00 65.69 90 LEU A C 1
ATOM 687 O O . LEU A 1 90 ? -4.498 11.316 -8.662 1.00 65.69 90 LEU A O 1
ATOM 691 N N . ILE A 1 91 ? -3.742 12.530 -6.936 1.00 66.94 91 ILE A N 1
ATOM 692 C CA . ILE A 1 91 ? -5.067 13.031 -6.510 1.00 66.94 91 ILE A CA 1
ATOM 693 C C . ILE A 1 91 ? -5.422 14.372 -7.175 1.00 66.94 91 ILE A C 1
ATOM 695 O O . ILE A 1 91 ? -6.600 14.680 -7.341 1.00 66.94 91 ILE A O 1
ATOM 699 N N . GLY A 1 92 ? -4.429 15.171 -7.582 1.00 69.38 92 GLY A N 1
ATOM 700 C CA . GLY A 1 92 ? -4.666 16.445 -8.274 1.00 69.38 92 GLY A CA 1
ATOM 701 C C . GLY A 1 92 ? -5.305 17.538 -7.406 1.00 69.38 92 GLY A C 1
ATOM 702 O O . GLY A 1 92 ? -5.689 18.579 -7.929 1.00 69.38 92 GLY A O 1
ATOM 703 N N . LEU A 1 93 ? -5.417 17.316 -6.092 1.00 75.69 93 LEU A N 1
ATOM 704 C CA . LEU A 1 93 ? -5.867 18.309 -5.112 1.00 75.69 93 LEU A CA 1
ATOM 705 C C . LEU A 1 93 ? -4.684 19.148 -4.599 1.00 75.69 93 LEU A C 1
ATOM 707 O O . LEU A 1 93 ? -3.562 18.639 -4.590 1.00 75.69 93 LEU A O 1
ATOM 711 N N . PRO A 1 94 ? -4.915 20.387 -4.122 1.00 77.00 94 PRO A N 1
ATOM 712 C CA . PRO A 1 94 ? -3.867 21.214 -3.522 1.00 77.00 94 PRO A CA 1
ATOM 713 C C . PRO A 1 94 ? -3.174 20.501 -2.355 1.00 77.00 94 PRO A C 1
ATOM 715 O O . PRO A 1 94 ? -3.841 19.978 -1.452 1.00 77.00 94 PRO A O 1
ATOM 718 N N . THR A 1 95 ? -1.838 20.492 -2.352 1.00 73.12 95 THR A N 1
ATOM 719 C CA . THR A 1 95 ? -1.031 19.877 -1.286 1.00 73.12 95 THR A CA 1
ATOM 720 C C . THR A 1 95 ? -1.320 20.466 0.090 1.00 73.12 95 THR A C 1
ATOM 722 O O . THR A 1 95 ? -1.371 19.708 1.056 1.00 73.12 95 THR A O 1
ATOM 725 N N . SER A 1 96 ? -1.622 21.764 0.170 1.00 74.69 96 SER A N 1
ATOM 726 C CA . SER A 1 96 ? -1.993 22.480 1.397 1.00 74.69 96 SER A CA 1
ATOM 727 C C . SER A 1 96 ? -3.197 21.859 2.122 1.00 74.69 96 SER A C 1
ATOM 729 O O . SER A 1 96 ? -3.151 21.600 3.331 1.00 74.69 96 SER A O 1
ATOM 731 N N . LEU A 1 97 ? -4.264 21.539 1.384 1.00 77.69 97 LEU A N 1
ATOM 732 C CA . LEU A 1 97 ? -5.467 20.901 1.925 1.00 77.69 97 LEU A CA 1
ATOM 733 C C . LEU A 1 97 ? -5.198 19.453 2.338 1.00 77.69 97 LEU A C 1
ATOM 735 O O . LEU A 1 97 ? -5.535 19.052 3.453 1.00 77.69 97 LEU A O 1
ATOM 739 N N . VAL A 1 98 ? -4.570 18.674 1.454 1.00 78.00 98 VAL A N 1
ATOM 740 C CA . VAL A 1 98 ? -4.282 17.252 1.699 1.00 78.00 98 VAL A CA 1
ATOM 741 C C . VAL A 1 98 ? -3.338 17.086 2.893 1.00 78.00 98 VAL A C 1
ATOM 743 O O . VAL A 1 98 ? -3.560 16.222 3.740 1.00 78.00 98 VAL A O 1
ATOM 746 N N . GLY A 1 99 ? -2.328 17.949 3.001 1.00 76.81 99 GLY A N 1
ATOM 747 C CA . GLY A 1 99 ? -1.363 17.965 4.092 1.00 76.81 99 GLY A CA 1
ATOM 748 C C . GLY A 1 99 ? -1.991 18.344 5.428 1.00 76.81 99 GLY A C 1
ATOM 749 O O . GLY A 1 99 ? -1.791 17.643 6.420 1.00 76.81 99 GLY A O 1
ATOM 750 N N . THR A 1 100 ? -2.812 19.397 5.452 1.00 79.62 100 THR A N 1
ATOM 751 C CA . THR A 1 100 ? -3.505 19.832 6.675 1.00 79.62 100 THR A CA 1
ATOM 752 C C . THR A 1 100 ? -4.464 18.757 7.182 1.00 79.62 100 THR A C 1
ATOM 754 O O . THR A 1 100 ? -4.439 18.412 8.363 1.00 79.62 100 THR A O 1
ATOM 757 N N . VAL A 1 101 ? -5.269 18.174 6.287 1.00 82.44 101 VAL A N 1
ATOM 758 C CA . VAL A 1 101 ? -6.206 17.092 6.625 1.00 82.44 101 VAL A CA 1
ATOM 759 C C . VAL A 1 101 ? -5.459 15.832 7.068 1.00 82.44 101 VAL A C 1
ATOM 761 O O . VAL A 1 101 ? -5.853 15.212 8.054 1.00 82.44 101 VAL A O 1
ATOM 764 N N . GLY A 1 102 ? -4.361 15.475 6.396 1.00 81.06 102 GLY A N 1
ATOM 765 C CA . GLY A 1 102 ? -3.518 14.337 6.765 1.00 81.06 102 GLY A CA 1
ATOM 766 C C . GLY A 1 102 ? -2.926 14.474 8.168 1.00 81.06 102 GLY A C 1
ATOM 767 O O . GLY A 1 102 ? -3.039 13.558 8.978 1.00 81.06 102 GLY A O 1
ATOM 768 N N . ILE A 1 103 ? -2.354 15.634 8.499 1.00 79.06 103 ILE A N 1
ATOM 769 C CA . ILE A 1 103 ? -1.739 15.875 9.815 1.00 79.06 103 ILE A CA 1
ATOM 770 C C . ILE A 1 103 ? -2.805 15.950 10.910 1.00 79.06 103 ILE A C 1
ATOM 772 O O . ILE A 1 103 ? -2.687 15.266 11.928 1.00 79.06 103 ILE A O 1
ATOM 776 N N . ALA A 1 104 ? -3.866 16.733 10.701 1.00 82.25 104 ALA A N 1
ATOM 777 C CA . ALA A 1 104 ? -4.943 16.872 11.677 1.00 82.25 104 ALA A CA 1
ATOM 778 C C . ALA A 1 104 ? -5.638 15.529 11.945 1.00 82.25 104 ALA A C 1
ATOM 780 O O . ALA A 1 104 ? -5.888 15.175 13.097 1.00 82.25 104 ALA A O 1
ATOM 781 N N . GLY A 1 105 ? -5.896 14.754 10.891 1.00 81.50 105 GLY A N 1
ATOM 782 C CA . GLY A 1 105 ? -6.507 13.436 10.991 1.00 81.50 105 GLY A CA 1
ATOM 783 C C . GLY A 1 105 ? -5.602 12.395 11.654 1.00 81.50 105 GLY A C 1
ATOM 784 O O . GLY A 1 105 ? -6.075 11.626 12.491 1.00 81.50 105 GLY A O 1
ATOM 785 N N . ALA A 1 106 ? -4.296 12.403 11.363 1.00 78.81 106 ALA A N 1
ATOM 786 C CA . ALA A 1 106 ? -3.334 11.530 12.035 1.00 78.81 106 ALA A CA 1
ATOM 787 C C . ALA A 1 106 ? -3.268 11.838 13.539 1.00 78.81 106 ALA A C 1
ATOM 789 O O . ALA A 1 106 ? -3.398 10.929 14.360 1.00 78.81 106 ALA A O 1
ATOM 790 N N . ILE A 1 107 ? -3.181 13.117 13.914 1.00 81.31 107 ILE A N 1
ATOM 791 C CA . ILE A 1 107 ? -3.206 13.540 15.320 1.00 81.31 107 ILE A CA 1
ATOM 792 C C . ILE A 1 107 ? -4.522 13.110 15.981 1.00 81.31 107 ILE A C 1
ATOM 794 O O . ILE A 1 107 ? -4.496 12.458 17.024 1.00 81.31 107 ILE A O 1
ATOM 798 N N . ALA A 1 108 ? -5.670 13.388 15.357 1.00 83.06 108 ALA A N 1
ATOM 799 C CA . ALA A 1 108 ? -6.978 12.998 15.880 1.00 83.06 108 ALA A CA 1
ATOM 800 C C . ALA A 1 108 ? -7.097 11.479 16.090 1.00 83.06 108 ALA A C 1
ATOM 802 O O . ALA A 1 108 ? -7.637 11.044 17.104 1.00 83.06 108 ALA A O 1
ATOM 803 N N . SER A 1 109 ? -6.550 10.668 15.181 1.00 78.31 109 SER A N 1
ATOM 804 C CA . SER A 1 109 ? -6.555 9.207 15.307 1.00 78.31 109 SER A CA 1
ATOM 805 C C . SER A 1 109 ? -5.661 8.692 16.442 1.00 78.31 109 SER A C 1
ATOM 807 O O . SER A 1 109 ? -6.059 7.771 17.153 1.00 78.31 109 SER A O 1
ATOM 809 N N . ILE A 1 110 ? -4.510 9.329 16.689 1.00 79.50 110 ILE A N 1
ATOM 810 C CA . ILE A 1 110 ? -3.635 9.015 17.830 1.00 79.50 110 ILE A CA 1
ATOM 811 C C . ILE A 1 110 ? -4.349 9.341 19.146 1.00 79.50 110 ILE A C 1
ATOM 813 O O . ILE A 1 110 ? -4.361 8.524 20.067 1.00 79.50 110 ILE A O 1
ATOM 817 N N . PHE A 1 111 ? -5.008 10.501 19.221 1.00 79.81 111 PHE A N 1
ATOM 818 C CA . PHE A 1 111 ? -5.841 10.858 20.369 1.00 79.81 111 PHE A CA 1
ATOM 819 C C . PHE A 1 111 ? -7.011 9.881 20.546 1.00 79.81 111 PHE A C 1
ATOM 821 O O . PHE A 1 111 ? -7.272 9.440 21.664 1.00 79.81 111 PHE A O 1
ATOM 828 N N . ALA A 1 112 ? -7.679 9.483 19.463 1.00 78.56 112 ALA A N 1
ATOM 829 C CA . ALA A 1 112 ? -8.763 8.508 19.510 1.00 78.56 112 ALA A CA 1
ATOM 830 C C . ALA A 1 112 ? -8.293 7.126 19.998 1.00 78.56 112 ALA A C 1
ATOM 832 O O . ALA A 1 112 ? -9.016 6.491 20.757 1.00 78.56 112 ALA A O 1
ATOM 833 N N . LEU A 1 113 ? -7.085 6.677 19.642 1.00 76.19 113 LEU A N 1
ATOM 834 C CA . LEU A 1 113 ? -6.506 5.423 20.144 1.00 76.19 113 LEU A CA 1
ATOM 835 C C . LEU A 1 113 ? -6.136 5.508 21.633 1.00 76.19 113 LEU A C 1
ATOM 837 O O . LEU A 1 113 ? -6.473 4.614 22.412 1.00 76.19 113 LEU A O 1
ATOM 841 N N . LEU A 1 114 ? -5.491 6.603 22.049 1.00 74.00 114 LEU A N 1
ATOM 842 C CA . LEU A 1 114 ? -5.077 6.819 23.440 1.00 74.00 114 LEU A CA 1
ATOM 843 C C . LEU A 1 114 ? -6.275 6.947 24.390 1.00 74.00 114 LEU A C 1
ATOM 845 O O . LEU A 1 114 ? -6.299 6.329 25.455 1.00 74.00 114 LEU A O 1
ATOM 849 N N . PHE A 1 115 ? -7.282 7.734 24.007 1.00 72.56 115 PHE A N 1
ATOM 850 C CA . PHE A 1 115 ? -8.450 8.000 24.850 1.00 72.56 115 PHE A CA 1
ATOM 851 C C . PHE A 1 115 ? -9.597 7.014 24.626 1.00 72.56 115 PHE A C 1
ATOM 853 O O . PHE A 1 115 ? -10.369 6.773 25.551 1.00 72.56 115 PHE A O 1
ATOM 860 N N . GLY A 1 116 ? -9.705 6.399 23.447 1.00 69.25 116 GLY A N 1
ATOM 861 C CA . GLY A 1 116 ? -10.741 5.412 23.143 1.00 69.25 116 GLY A CA 1
ATOM 862 C C . GLY A 1 116 ? -10.645 4.186 24.045 1.00 69.25 116 GLY A C 1
ATOM 863 O O . GLY A 1 116 ? -11.656 3.748 24.595 1.00 69.25 116 GLY A O 1
ATOM 864 N N . LYS A 1 117 ? -9.429 3.680 24.284 1.00 65.38 117 LYS A N 1
ATOM 865 C CA . LYS A 1 117 ? -9.202 2.561 25.213 1.00 65.38 117 LYS A CA 1
ATOM 866 C C . LYS A 1 117 ? -9.465 2.936 26.669 1.00 65.38 117 LYS A C 1
ATOM 868 O O . LYS A 1 117 ? -10.019 2.134 27.419 1.00 65.38 117 LYS A O 1
ATOM 873 N N . LEU A 1 118 ? -9.141 4.171 27.055 1.00 61.81 118 LEU A N 1
ATOM 874 C CA . LEU A 1 118 ? -9.470 4.689 28.380 1.00 61.81 118 LEU A CA 1
ATOM 875 C C . LEU A 1 118 ? -10.994 4.773 28.579 1.00 61.81 118 LEU A C 1
ATOM 877 O O . LEU A 1 118 ? -11.508 4.304 29.593 1.00 61.81 118 LEU A O 1
ATOM 881 N N . ALA A 1 119 ? -11.725 5.299 27.593 1.00 63.31 119 ALA A N 1
ATOM 882 C CA . ALA A 1 119 ? -13.182 5.392 27.622 1.00 63.31 119 ALA A CA 1
ATOM 883 C C . ALA A 1 119 ? -13.854 4.007 27.651 1.00 63.31 119 ALA A C 1
ATOM 885 O O . ALA A 1 119 ? -14.767 3.791 28.445 1.00 63.31 119 ALA A O 1
ATOM 886 N N . ALA A 1 120 ? -13.365 3.040 26.868 1.00 61.25 120 ALA A N 1
ATOM 887 C CA . ALA A 1 120 ? -13.874 1.666 26.891 1.00 61.25 120 ALA A CA 1
ATOM 888 C C . ALA A 1 120 ? -13.665 0.971 28.252 1.00 61.25 120 ALA A C 1
ATOM 890 O O . ALA A 1 120 ? -14.541 0.232 28.709 1.00 61.25 120 ALA A O 1
ATOM 891 N N . GLY A 1 121 ? -12.550 1.260 28.937 1.00 57.03 121 GLY A N 1
ATOM 892 C CA . GLY A 1 121 ? -12.294 0.793 30.303 1.00 57.03 121 GLY A CA 1
ATOM 893 C C . GLY A 1 121 ? -13.249 1.392 31.345 1.00 57.03 121 GLY A C 1
ATOM 894 O O . GLY A 1 121 ? -13.688 0.682 32.249 1.00 57.03 121 GLY A O 1
ATOM 895 N N . PHE A 1 122 ? -13.628 2.668 31.202 1.00 55.12 122 PHE A N 1
ATOM 896 C CA . PHE A 1 122 ? -14.589 3.337 32.094 1.00 55.12 122 PHE A CA 1
ATOM 897 C C . PHE A 1 122 ? -16.048 2.913 31.862 1.00 55.12 122 PHE A C 1
ATOM 899 O O . PHE A 1 122 ? -16.819 2.861 32.818 1.00 55.12 122 PHE A O 1
ATOM 906 N N . VAL A 1 123 ? -16.429 2.578 30.624 1.00 58.50 123 VAL A N 1
ATOM 907 C CA . VAL A 1 123 ? -17.789 2.118 30.271 1.00 58.50 123 VAL A CA 1
ATOM 908 C C . VAL A 1 123 ? -18.035 0.654 30.694 1.00 58.50 123 VAL A C 1
ATOM 910 O O . VAL A 1 123 ? -19.173 0.195 30.716 1.00 58.50 123 VAL A O 1
ATOM 913 N N . GLY A 1 124 ? -16.995 -0.072 31.126 1.00 50.94 124 GLY A N 1
ATOM 914 C CA . GLY A 1 124 ? -17.127 -1.398 31.742 1.00 50.94 124 GLY A CA 1
ATOM 915 C C . GLY A 1 124 ? -17.226 -2.568 30.758 1.00 50.94 124 GLY A C 1
ATOM 916 O O . GLY A 1 124 ? -17.608 -3.660 31.166 1.00 50.94 124 GLY A O 1
ATOM 917 N N . LEU A 1 125 ? -16.872 -2.360 29.484 1.00 53.81 125 LEU A N 1
ATOM 918 C CA . LEU A 1 125 ? -16.899 -3.394 28.437 1.00 53.81 125 LEU A CA 1
ATOM 919 C C . LEU A 1 125 ? -15.519 -4.017 28.131 1.00 53.81 125 LEU A C 1
ATOM 921 O O . LEU A 1 125 ? -15.419 -4.861 27.246 1.00 53.81 125 LEU A O 1
ATOM 925 N N . GLY A 1 126 ? -14.467 -3.649 28.868 1.00 54.34 126 GLY A N 1
ATOM 926 C CA . GLY A 1 126 ? -13.139 -4.273 28.794 1.00 54.34 126 GLY A CA 1
ATOM 927 C C . GLY A 1 126 ? -12.643 -4.753 30.164 1.00 54.34 126 GLY A C 1
ATOM 928 O O . GLY A 1 126 ? -13.237 -4.396 31.189 1.00 54.34 126 GLY A O 1
ATOM 929 N N . PRO A 1 127 ? -11.547 -5.539 30.230 1.00 51.59 127 PRO A N 1
ATOM 930 C CA . PRO A 1 127 ? -10.884 -5.839 31.498 1.00 51.59 127 PRO A CA 1
ATOM 931 C C . PRO A 1 127 ? -10.618 -4.522 32.229 1.00 51.59 127 PRO A C 1
ATOM 933 O O . PRO A 1 127 ? -10.203 -3.561 31.588 1.00 51.59 127 PRO A O 1
ATOM 936 N N . LYS A 1 128 ? -10.863 -4.443 33.543 1.00 50.03 128 LYS A N 1
ATOM 937 C CA . LYS A 1 128 ? -10.568 -3.238 34.339 1.00 50.03 128 LYS A CA 1
ATOM 938 C C . LYS A 1 128 ? -9.057 -2.983 34.352 1.00 50.03 128 LYS A C 1
ATOM 940 O O . LYS A 1 128 ? -8.360 -3.361 35.288 1.00 50.03 128 LYS A O 1
ATOM 945 N N . VAL A 1 129 ? -8.543 -2.368 33.296 1.00 57.81 129 VAL A N 1
ATOM 946 C CA . VAL A 1 129 ? -7.168 -1.896 33.209 1.00 57.81 129 VAL A CA 1
ATOM 947 C C . VAL A 1 129 ? -7.094 -0.547 33.906 1.00 57.81 129 VAL A C 1
ATOM 949 O O . VAL A 1 129 ? -7.882 0.357 33.634 1.00 57.81 129 VAL A O 1
ATOM 952 N N . GLY A 1 130 ? -6.161 -0.414 34.850 1.00 67.12 130 GLY A N 1
ATOM 953 C CA . GLY A 1 130 ? -5.909 0.866 35.508 1.00 67.12 130 GLY A CA 1
ATOM 954 C C . GLY A 1 130 ? -5.538 1.949 34.490 1.00 67.12 130 GLY A C 1
ATOM 955 O O . GLY A 1 130 ? -5.022 1.642 33.417 1.00 67.12 130 GLY A O 1
ATOM 956 N N . PHE A 1 131 ? -5.750 3.220 34.845 1.00 71.50 131 PHE A N 1
ATOM 957 C CA . PHE A 1 131 ? -5.462 4.392 34.000 1.00 71.50 131 PHE A CA 1
ATOM 958 C C . PHE A 1 131 ? -4.088 4.318 33.303 1.00 71.50 131 PHE A C 1
ATOM 960 O O . PHE A 1 131 ? -3.975 4.539 32.100 1.00 71.50 131 PHE A O 1
ATOM 967 N N . VAL A 1 132 ? -3.055 3.905 34.045 1.00 76.06 132 VAL A N 1
ATOM 968 C CA . VAL A 1 132 ? -1.684 3.728 33.534 1.00 76.06 132 VAL A CA 1
ATOM 969 C C . VAL A 1 132 ? -1.593 2.610 32.488 1.00 76.06 132 VAL A C 1
ATOM 971 O O . VAL A 1 132 ? -0.893 2.750 31.489 1.00 76.06 132 VAL A O 1
ATOM 974 N N . SER A 1 133 ? -2.322 1.510 32.681 1.00 76.31 133 SER A N 1
ATOM 975 C CA . SER A 1 133 ? -2.330 0.379 31.750 1.00 76.31 133 SER A CA 1
ATOM 976 C C . SER A 1 133 ? -3.082 0.703 30.457 1.00 76.31 133 SER A C 1
ATOM 978 O O . SER A 1 133 ? -2.609 0.315 29.393 1.00 76.31 133 SER A O 1
ATOM 980 N N . ALA A 1 134 ? -4.183 1.460 30.523 1.00 73.44 134 ALA A N 1
ATOM 981 C CA . ALA A 1 134 ? -4.918 1.901 29.335 1.00 73.44 134 ALA A CA 1
ATOM 982 C C . ALA A 1 134 ? -4.071 2.836 28.450 1.00 73.44 134 ALA A C 1
ATOM 984 O O . ALA A 1 134 ? -3.995 2.636 27.238 1.00 73.44 134 ALA A O 1
ATOM 985 N N . ILE A 1 135 ? -3.366 3.801 29.058 1.00 76.38 135 ILE A N 1
ATOM 986 C CA . ILE A 1 135 ? -2.430 4.681 28.337 1.00 76.38 135 ILE A CA 1
ATOM 987 C C . ILE A 1 135 ? -1.262 3.876 27.756 1.00 76.38 135 ILE A C 1
ATOM 989 O O . ILE A 1 135 ? -0.908 4.067 26.594 1.00 76.38 135 ILE A O 1
ATOM 993 N N . GLY A 1 136 ? -0.691 2.948 28.532 1.00 80.50 136 GLY A N 1
ATOM 994 C CA . GLY A 1 136 ? 0.385 2.075 28.062 1.00 80.50 136 GLY A CA 1
ATOM 995 C C . GLY A 1 136 ? -0.027 1.231 26.852 1.00 80.50 136 GLY A C 1
ATOM 996 O O . GLY A 1 136 ? 0.709 1.166 25.872 1.00 80.50 136 GLY A O 1
ATOM 997 N N . GLN A 1 137 ? -1.226 0.645 26.875 1.00 78.62 137 GLN A N 1
ATOM 998 C CA . GLN A 1 137 ? -1.769 -0.120 25.749 1.00 78.62 137 GLN A CA 1
ATOM 999 C C . GLN A 1 137 ? -2.038 0.749 24.515 1.00 78.62 137 GLN A C 1
ATOM 1001 O O . GLN A 1 137 ? -1.747 0.311 23.405 1.00 78.62 137 GLN A O 1
ATOM 1006 N N . GLY A 1 138 ? -2.570 1.964 24.690 1.00 77.75 138 GLY A N 1
ATOM 1007 C CA . GLY A 1 138 ? -2.780 2.903 23.585 1.00 77.75 138 GLY A CA 1
ATOM 1008 C C . GLY A 1 138 ? -1.465 3.336 22.930 1.00 77.75 138 GLY A C 1
ATOM 1009 O O . GLY A 1 138 ? -1.360 3.351 21.708 1.00 77.75 138 GLY A O 1
ATOM 1010 N N . LEU A 1 139 ? -0.429 3.618 23.728 1.00 81.94 139 LEU A N 1
ATOM 1011 C CA . LEU A 1 139 ? 0.899 3.962 23.213 1.00 81.94 139 LEU A CA 1
ATOM 1012 C C . LEU A 1 139 ? 1.555 2.789 22.470 1.00 81.94 139 LEU A C 1
ATOM 1014 O O . LEU A 1 139 ? 2.122 2.992 21.396 1.00 81.94 139 LEU A O 1
ATOM 1018 N N . LEU A 1 140 ? 1.476 1.575 23.024 1.00 84.31 140 LEU A N 1
ATOM 1019 C CA . LEU A 1 140 ? 2.007 0.377 22.371 1.00 84.31 140 LEU A CA 1
ATOM 1020 C C . LEU A 1 140 ? 1.307 0.099 21.039 1.00 84.31 140 LEU A C 1
ATOM 1022 O O . LEU A 1 140 ? 1.983 -0.230 20.073 1.00 84.31 140 LEU A O 1
ATOM 1026 N N . GLU A 1 141 ? -0.009 0.294 20.956 1.00 81.44 141 GLU A N 1
ATOM 1027 C CA . GLU A 1 141 ? -0.764 0.128 19.708 1.00 81.44 141 GLU A CA 1
ATOM 1028 C C . GLU A 1 141 ? -0.398 1.189 18.661 1.00 81.44 141 GLU A C 1
ATOM 1030 O O . GLU A 1 141 ? -0.231 0.866 17.487 1.00 81.44 141 GLU A O 1
ATOM 1035 N N . VAL A 1 142 ? -0.203 2.451 19.063 1.00 82.12 142 VAL A N 1
ATOM 1036 C CA . VAL A 1 142 ? 0.305 3.493 18.153 1.00 82.12 142 VAL A CA 1
ATOM 1037 C C . VAL A 1 142 ? 1.700 3.125 17.637 1.00 82.12 142 VAL A C 1
ATOM 1039 O O . VAL A 1 142 ? 1.954 3.231 16.437 1.00 82.12 142 VAL A O 1
ATOM 1042 N N . LEU A 1 143 ? 2.593 2.649 18.511 1.00 85.00 143 LEU A N 1
ATOM 1043 C CA . LEU A 1 143 ? 3.932 2.199 18.124 1.00 85.00 143 LEU A CA 1
ATOM 1044 C C . LEU A 1 143 ? 3.874 1.002 17.165 1.00 85.00 143 LEU A C 1
ATOM 1046 O O . LEU A 1 143 ? 4.553 1.008 16.139 1.00 85.00 143 LEU A O 1
ATOM 1050 N N . GLU A 1 144 ? 3.053 -0.001 17.472 1.00 84.62 144 GLU A N 1
ATOM 1051 C CA . GLU A 1 144 ? 2.828 -1.168 16.619 1.00 84.62 144 GLU A CA 1
ATOM 1052 C C . GLU A 1 144 ? 2.314 -0.746 15.241 1.00 84.62 144 GLU A C 1
ATOM 1054 O O . GLU A 1 144 ? 2.838 -1.191 14.219 1.00 84.62 144 GLU A O 1
ATOM 1059 N N . ASN A 1 145 ? 1.358 0.185 15.194 1.00 81.00 145 ASN A N 1
ATOM 1060 C CA . ASN A 1 145 ? 0.830 0.708 13.943 1.00 81.00 145 ASN A CA 1
ATOM 1061 C C . ASN A 1 145 ? 1.902 1.450 13.123 1.00 81.00 145 ASN A C 1
ATOM 1063 O O . ASN A 1 145 ? 1.950 1.284 11.904 1.00 81.00 145 ASN A O 1
ATOM 1067 N N . ILE A 1 146 ? 2.791 2.225 13.756 1.00 81.38 146 ILE A N 1
ATOM 1068 C CA . ILE A 1 146 ? 3.918 2.880 13.067 1.00 81.38 146 ILE A CA 1
ATOM 1069 C C . ILE A 1 146 ? 4.904 1.838 12.523 1.00 81.38 146 ILE A C 1
ATOM 1071 O O . ILE A 1 146 ? 5.312 1.926 11.364 1.00 81.38 146 ILE A O 1
ATOM 1075 N N . ILE A 1 147 ? 5.269 0.835 13.329 1.00 86.19 147 ILE A N 1
ATOM 1076 C CA . ILE A 1 147 ? 6.172 -0.248 12.910 1.00 86.19 147 ILE A CA 1
ATOM 1077 C C . ILE A 1 147 ? 5.570 -1.014 11.734 1.00 86.19 147 ILE A C 1
ATOM 1079 O O . ILE A 1 147 ? 6.279 -1.308 10.768 1.00 86.19 147 ILE A O 1
ATOM 1083 N N . HIS A 1 148 ? 4.269 -1.299 11.772 1.00 82.56 148 HIS A N 1
ATOM 1084 C CA . HIS A 1 148 ? 3.586 -1.923 10.650 1.00 82.56 148 HIS A CA 1
ATOM 1085 C C . HIS A 1 148 ? 3.610 -1.025 9.410 1.00 82.56 148 HIS A C 1
ATOM 1087 O O . HIS A 1 148 ? 3.969 -1.512 8.343 1.00 82.56 148 HIS A O 1
ATOM 1093 N N . PHE A 1 149 ? 3.296 0.271 9.514 1.00 78.12 149 PHE A N 1
ATOM 1094 C CA . PHE A 1 149 ? 3.360 1.196 8.374 1.00 78.12 149 PHE A CA 1
ATOM 1095 C C . PHE A 1 149 ? 4.757 1.235 7.736 1.00 78.12 149 PHE A C 1
ATOM 1097 O O . PHE A 1 149 ? 4.893 1.194 6.509 1.00 78.12 149 PHE A O 1
ATOM 1104 N N . LEU A 1 150 ? 5.804 1.248 8.562 1.00 81.38 150 LEU A N 1
ATOM 1105 C CA . LEU A 1 150 ? 7.188 1.246 8.100 1.00 81.38 150 LEU A CA 1
ATOM 1106 C C . LEU A 1 150 ? 7.572 -0.089 7.441 1.00 81.38 150 LEU A C 1
ATOM 1108 O O . LEU A 1 150 ? 8.140 -0.099 6.348 1.00 81.38 150 LEU A O 1
ATOM 1112 N N . SER A 1 151 ? 7.205 -1.211 8.065 1.00 83.62 151 SER A N 1
ATOM 1113 C CA . SER A 1 151 ? 7.443 -2.565 7.539 1.00 83.62 151 SER A CA 1
ATOM 1114 C C . SER A 1 151 ? 6.778 -2.755 6.181 1.00 83.62 151 SER A C 1
ATOM 1116 O O . SER A 1 151 ? 7.394 -3.254 5.239 1.00 83.62 151 SER A O 1
ATOM 1118 N N . ASN A 1 152 ? 5.546 -2.274 6.068 1.00 78.69 152 ASN A N 1
ATOM 1119 C CA . ASN A 1 152 ? 4.774 -2.282 4.845 1.00 78.69 152 ASN A CA 1
ATOM 1120 C C . ASN A 1 152 ? 5.460 -1.436 3.756 1.00 78.69 152 ASN A C 1
ATOM 1122 O O . ASN A 1 152 ? 5.702 -1.909 2.650 1.00 78.69 152 ASN A O 1
ATOM 1126 N N . THR A 1 153 ? 5.885 -0.211 4.074 1.00 79.56 153 THR A N 1
ATOM 1127 C CA . THR A 1 153 ? 6.608 0.657 3.123 1.00 79.56 153 THR A CA 1
ATOM 1128 C C . THR A 1 153 ? 7.867 -0.024 2.568 1.00 79.56 153 THR A C 1
ATOM 1130 O O . THR A 1 153 ? 8.098 -0.012 1.358 1.00 79.56 153 THR A O 1
ATOM 1133 N N . ILE A 1 154 ? 8.650 -0.682 3.429 1.00 82.25 154 ILE A N 1
ATOM 1134 C CA . ILE A 1 154 ? 9.845 -1.444 3.027 1.00 82.25 154 ILE A CA 1
ATOM 1135 C C . ILE A 1 154 ? 9.468 -2.643 2.142 1.00 82.25 154 ILE A C 1
ATOM 1137 O O . ILE A 1 154 ? 10.152 -2.935 1.159 1.00 82.25 154 ILE A O 1
ATOM 1141 N N . SER A 1 155 ? 8.379 -3.335 2.476 1.00 81.75 155 SER A N 1
ATOM 1142 C CA . SER A 1 155 ? 7.860 -4.474 1.715 1.00 81.75 155 SER A CA 1
ATOM 1143 C C . SER A 1 155 ? 7.509 -4.074 0.276 1.00 81.75 155 SER A C 1
ATOM 1145 O O . SER A 1 155 ? 7.965 -4.713 -0.677 1.00 81.75 155 SER A O 1
ATOM 1147 N N . TYR A 1 156 ? 6.803 -2.952 0.106 1.00 82.06 156 TYR A N 1
ATOM 1148 C CA . TYR A 1 156 ? 6.373 -2.440 -1.199 1.00 82.06 156 TYR A CA 1
ATOM 1149 C C . TYR A 1 156 ? 7.470 -1.747 -2.007 1.00 82.06 156 TYR A C 1
ATOM 1151 O O . TYR A 1 156 ? 7.449 -1.829 -3.237 1.00 82.06 156 TYR A O 1
ATOM 1159 N N . ALA A 1 157 ? 8.473 -1.143 -1.359 1.00 83.69 157 ALA A N 1
ATOM 1160 C CA . ALA A 1 157 ? 9.645 -0.582 -2.041 1.00 83.69 157 ALA A CA 1
ATOM 1161 C C . ALA A 1 157 ? 10.347 -1.619 -2.941 1.00 83.69 157 ALA A C 1
ATOM 1163 O O . ALA A 1 157 ? 10.947 -1.277 -3.960 1.00 83.69 157 ALA A O 1
ATOM 1164 N N . ARG A 1 158 ? 10.211 -2.907 -2.609 1.00 86.69 158 ARG A N 1
ATOM 1165 C CA . ARG A 1 158 ? 10.741 -4.021 -3.396 1.00 86.69 158 ARG A CA 1
ATOM 1166 C C . ARG A 1 158 ? 10.151 -4.110 -4.808 1.00 86.69 158 ARG A C 1
ATOM 1168 O O . ARG A 1 158 ? 10.894 -4.370 -5.750 1.00 86.69 158 ARG A O 1
ATOM 1175 N N . LEU A 1 159 ? 8.852 -3.839 -4.966 1.00 85.62 159 LEU A N 1
ATOM 1176 C CA . LEU A 1 159 ? 8.201 -3.794 -6.281 1.00 85.62 159 LEU A CA 1
ATOM 1177 C C . LEU A 1 159 ? 8.764 -2.652 -7.138 1.00 85.62 159 LEU A C 1
ATOM 1179 O O . LEU A 1 159 ? 8.942 -2.820 -8.342 1.00 85.62 159 LEU A O 1
ATOM 1183 N N . ALA A 1 160 ? 9.093 -1.517 -6.512 1.00 86.25 160 ALA A N 1
ATOM 1184 C CA . ALA A 1 160 ? 9.713 -0.379 -7.190 1.00 86.25 160 ALA A CA 1
ATOM 1185 C C . ALA A 1 160 ? 11.113 -0.732 -7.701 1.00 86.25 160 ALA A C 1
ATOM 1187 O O . ALA A 1 160 ? 11.438 -0.459 -8.853 1.00 86.25 160 ALA A O 1
ATOM 1188 N N . ILE A 1 161 ? 11.925 -1.381 -6.860 1.00 87.50 161 ILE A N 1
ATOM 1189 C CA . ILE A 1 161 ? 13.284 -1.804 -7.218 1.00 87.50 161 ILE A CA 1
ATOM 1190 C C . ILE A 1 161 ? 13.251 -2.781 -8.393 1.00 87.50 161 ILE A C 1
ATOM 1192 O O . ILE A 1 161 ? 14.010 -2.600 -9.340 1.00 87.50 161 ILE A O 1
ATOM 1196 N N . LEU A 1 162 ? 12.363 -3.780 -8.359 1.00 88.50 162 LEU A N 1
ATOM 1197 C CA . LEU A 1 162 ? 12.204 -4.704 -9.481 1.00 88.50 162 LEU A CA 1
ATOM 1198 C C . LEU A 1 162 ? 11.846 -3.965 -10.768 1.00 88.50 162 LEU A C 1
ATOM 1200 O O . LEU A 1 162 ? 12.505 -4.152 -11.777 1.00 88.50 162 LEU A O 1
ATOM 1204 N N . LEU A 1 163 ? 10.873 -3.057 -10.725 1.00 87.75 163 LEU A N 1
ATOM 1205 C CA . LEU A 1 163 ? 10.477 -2.301 -11.908 1.00 87.75 163 LEU A CA 1
ATOM 1206 C C . LEU A 1 163 ? 11.615 -1.419 -12.458 1.00 87.75 163 LEU A C 1
ATOM 1208 O O . LEU A 1 163 ? 11.770 -1.298 -13.671 1.00 87.75 163 LEU A O 1
ATOM 1212 N N . ILE A 1 164 ? 12.450 -0.842 -11.589 1.00 88.44 164 ILE A N 1
ATOM 1213 C CA . ILE A 1 164 ? 13.648 -0.094 -12.002 1.00 88.44 164 ILE A CA 1
ATOM 1214 C C . ILE A 1 164 ? 14.664 -1.023 -12.678 1.00 88.44 164 ILE A C 1
ATOM 1216 O O . ILE A 1 164 ? 15.202 -0.674 -13.730 1.00 88.44 164 ILE A O 1
ATOM 1220 N N . VAL A 1 165 ? 14.914 -2.202 -12.101 1.00 89.50 165 VAL A N 1
ATOM 1221 C CA . VAL A 1 165 ? 15.823 -3.206 -12.674 1.00 89.50 165 VAL A CA 1
ATOM 1222 C C . VAL A 1 165 ? 15.311 -3.687 -14.034 1.00 89.50 165 VAL A C 1
ATOM 1224 O O . VAL A 1 165 ? 16.100 -3.712 -14.978 1.00 89.50 165 VAL A O 1
ATOM 1227 N N . HIS A 1 166 ? 14.008 -3.951 -14.174 1.00 89.69 166 HIS A N 1
ATOM 1228 C CA . HIS A 1 166 ? 13.369 -4.295 -15.447 1.00 89.69 166 HIS A CA 1
ATOM 1229 C C . HIS A 1 166 ? 13.704 -3.283 -16.542 1.00 89.69 166 HIS A C 1
ATOM 1231 O O . HIS A 1 166 ? 14.233 -3.623 -17.603 1.00 89.69 166 HIS A O 1
ATOM 1237 N N . ILE A 1 167 ? 13.431 -2.004 -16.263 1.00 88.94 167 ILE A N 1
ATOM 1238 C CA . ILE A 1 167 ? 13.649 -0.906 -17.209 1.00 88.94 167 ILE A CA 1
ATOM 1239 C C . ILE A 1 167 ? 15.141 -0.783 -17.541 1.00 88.94 167 ILE A C 1
ATOM 1241 O O . ILE A 1 167 ? 15.495 -0.550 -18.697 1.00 88.94 167 ILE A O 1
ATOM 1245 N N . ALA A 1 168 ? 16.024 -0.976 -16.557 1.00 89.12 168 ALA A N 1
ATOM 1246 C CA . ALA A 1 168 ? 17.466 -0.882 -16.753 1.00 89.12 168 ALA A CA 1
ATOM 1247 C C . ALA A 1 168 ? 17.999 -1.996 -17.664 1.00 89.12 168 ALA A C 1
ATOM 1249 O O . ALA A 1 168 ? 18.810 -1.726 -18.551 1.00 89.12 168 ALA A O 1
ATOM 1250 N N . LEU A 1 169 ? 17.514 -3.228 -17.494 1.00 90.00 169 LEU A N 1
ATOM 1251 C CA . LEU A 1 169 ? 17.894 -4.366 -18.333 1.00 90.00 169 LEU A CA 1
ATOM 1252 C C . LEU A 1 169 ? 17.362 -4.226 -19.767 1.00 90.00 169 LEU A C 1
ATOM 1254 O O . LEU A 1 169 ? 18.084 -4.519 -20.720 1.00 90.00 169 LEU A O 1
ATOM 1258 N N . LEU A 1 170 ? 16.140 -3.712 -19.940 1.00 89.50 170 LEU A N 1
ATOM 1259 C CA . LEU A 1 170 ? 15.595 -3.405 -21.267 1.00 89.50 170 LEU A CA 1
ATOM 1260 C C . LEU A 1 170 ? 16.378 -2.290 -21.970 1.00 89.50 170 LEU A C 1
ATOM 1262 O O . LEU A 1 170 ? 16.632 -2.374 -23.173 1.00 89.50 170 LEU A O 1
ATOM 1266 N N . LEU A 1 171 ? 16.787 -1.256 -21.230 1.00 88.50 171 LEU A N 1
ATOM 1267 C CA . LEU A 1 171 ? 17.622 -0.187 -21.770 1.00 88.50 171 LEU A CA 1
ATOM 1268 C C . LEU A 1 171 ? 18.982 -0.728 -22.228 1.00 88.50 171 LEU A C 1
ATOM 1270 O O . LEU A 1 171 ? 19.416 -0.390 -23.325 1.00 88.50 171 LEU A O 1
ATOM 1274 N N . LEU A 1 172 ? 19.611 -1.605 -21.437 1.00 87.69 172 LEU A N 1
ATOM 1275 C CA . LEU A 1 172 ? 20.873 -2.266 -21.788 1.00 87.69 172 LEU A CA 1
ATOM 1276 C C . LEU A 1 172 ? 20.761 -3.084 -23.087 1.00 87.69 172 LEU A C 1
ATOM 1278 O O . LEU A 1 172 ? 21.666 -3.076 -23.918 1.00 87.69 172 LEU A O 1
ATOM 1282 N N . LEU A 1 173 ? 19.646 -3.788 -23.287 1.00 87.81 173 LEU A N 1
ATOM 1283 C CA . LEU A 1 173 ? 19.423 -4.551 -24.517 1.00 87.81 173 LEU A CA 1
ATOM 1284 C C . LEU A 1 173 ? 19.231 -3.633 -25.724 1.00 87.81 173 LEU A C 1
ATOM 1286 O O . LEU A 1 173 ? 19.737 -3.923 -26.808 1.00 87.81 173 LEU A O 1
ATOM 1290 N N . ASN A 1 174 ? 18.528 -2.514 -25.539 1.00 87.31 174 ASN A N 1
ATOM 1291 C CA . ASN A 1 174 ? 18.330 -1.543 -26.608 1.00 87.31 174 ASN A CA 1
ATOM 1292 C C . ASN A 1 174 ? 19.640 -0.839 -26.998 1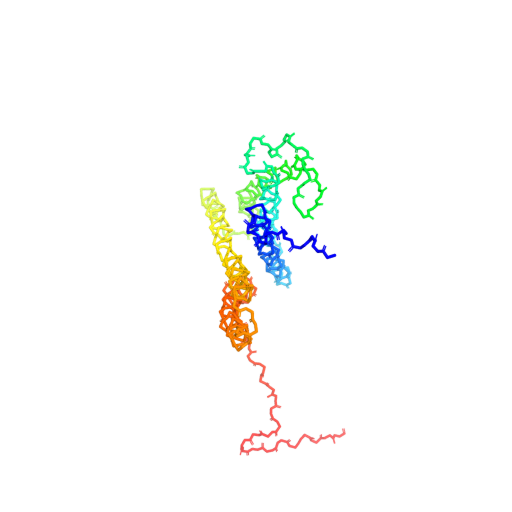.00 87.31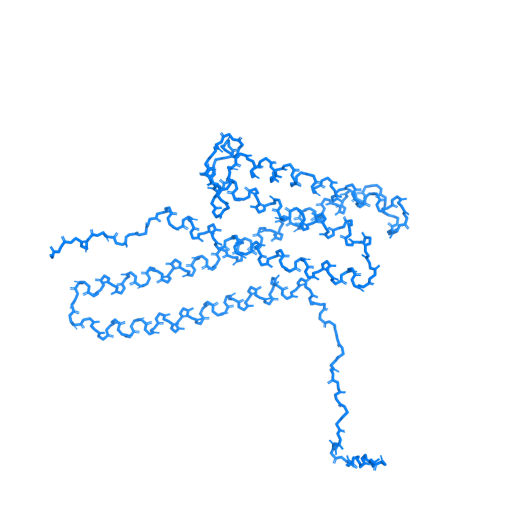 174 ASN A C 1
ATOM 1294 O O . ASN A 1 174 ? 19.896 -0.638 -28.181 1.00 87.31 174 ASN A O 1
ATOM 1298 N N . THR A 1 175 ? 20.510 -0.515 -26.037 1.00 86.56 175 THR A N 1
ATOM 1299 C CA . THR A 1 175 ? 21.828 0.057 -26.357 1.00 86.56 175 THR A CA 1
ATOM 1300 C C . THR A 1 175 ? 22.734 -0.955 -27.061 1.00 86.56 175 THR A C 1
ATOM 1302 O O . THR A 1 175 ? 23.480 -0.582 -27.965 1.00 86.56 175 THR A O 1
ATOM 1305 N N . ALA A 1 176 ? 22.637 -2.245 -26.719 1.00 84.31 176 ALA A N 1
ATOM 1306 C CA . ALA A 1 176 ? 23.346 -3.305 -27.436 1.00 84.31 176 ALA A CA 1
ATOM 1307 C C . ALA A 1 176 ? 22.894 -3.428 -28.906 1.00 84.31 176 ALA A C 1
ATOM 1309 O O . ALA A 1 176 ? 23.729 -3.663 -29.782 1.00 84.31 176 ALA A O 1
ATOM 1310 N N . TRP A 1 177 ? 21.602 -3.224 -29.189 1.00 84.50 177 TRP A N 1
ATOM 1311 C CA . TRP A 1 177 ? 21.068 -3.182 -30.557 1.00 84.50 177 TRP A CA 1
ATOM 1312 C C . TRP A 1 177 ? 21.632 -2.021 -31.371 1.00 84.50 177 TRP A C 1
ATOM 1314 O O . TRP A 1 177 ? 22.103 -2.222 -32.491 1.00 84.50 177 TRP A O 1
ATOM 1324 N N . GLU A 1 178 ? 21.625 -0.817 -30.796 1.00 83.31 178 GLU A N 1
ATOM 1325 C CA . GLU A 1 178 ? 22.148 0.386 -31.449 1.00 83.31 178 GLU A CA 1
ATOM 1326 C C . GLU A 1 178 ? 23.651 0.267 -31.759 1.00 83.31 178 GLU A C 1
ATOM 1328 O O . GLU A 1 178 ? 24.102 0.753 -32.794 1.00 83.31 178 GLU A O 1
ATOM 1333 N N . ALA A 1 179 ? 24.419 -0.427 -30.912 1.00 83.38 179 ALA A N 1
ATOM 1334 C CA . ALA A 1 179 ? 25.863 -0.591 -31.085 1.00 83.38 179 ALA A CA 1
ATOM 1335 C C . ALA A 1 179 ? 26.269 -1.672 -32.107 1.00 83.38 179 ALA A C 1
ATOM 1337 O O . ALA A 1 179 ? 27.292 -1.529 -32.775 1.00 83.38 179 ALA A O 1
ATOM 1338 N N . LEU A 1 180 ? 25.514 -2.772 -32.211 1.00 81.00 180 LEU A N 1
ATOM 1339 C CA . LEU A 1 180 ? 25.922 -3.977 -32.956 1.00 81.00 180 LEU A CA 1
ATOM 1340 C C . LEU A 1 180 ? 25.023 -4.305 -34.165 1.00 81.00 180 LEU A C 1
ATOM 1342 O O . LEU A 1 180 ? 25.348 -5.202 -34.950 1.00 81.00 180 LEU A O 1
ATOM 1346 N N . GLY A 1 181 ? 23.900 -3.602 -34.343 1.00 80.06 181 GLY A N 1
ATOM 1347 C CA . GLY A 1 181 ? 22.998 -3.765 -35.486 1.00 80.06 181 GLY A CA 1
ATOM 1348 C C . GLY A 1 181 ? 22.493 -5.204 -35.663 1.00 80.06 181 GLY A C 1
ATOM 1349 O O . GLY A 1 181 ? 22.235 -5.910 -34.690 1.00 80.06 181 GLY A O 1
ATOM 1350 N N . ILE A 1 182 ? 22.385 -5.676 -36.910 1.00 79.38 182 ILE A N 1
ATOM 1351 C CA . ILE A 1 182 ? 21.824 -7.001 -37.266 1.00 79.38 182 ILE A CA 1
ATOM 1352 C C . ILE A 1 182 ? 22.543 -8.173 -36.570 1.00 79.38 182 ILE A C 1
ATOM 1354 O O . ILE A 1 182 ? 21.923 -9.203 -36.315 1.00 79.38 182 ILE A O 1
ATOM 1358 N N . VAL A 1 183 ? 23.819 -8.032 -36.199 1.00 82.31 183 VAL A N 1
ATOM 1359 C CA . VAL A 1 183 ? 24.570 -9.093 -35.500 1.00 82.31 183 VAL A CA 1
ATOM 1360 C C . VAL A 1 183 ? 24.021 -9.345 -34.087 1.00 82.31 183 VAL A C 1
ATOM 1362 O O . VAL A 1 183 ? 24.142 -10.449 -33.561 1.00 82.31 183 VAL A O 1
ATOM 1365 N N . SER A 1 184 ? 23.353 -8.360 -33.482 1.00 80.38 184 SER A N 1
ATOM 1366 C CA . SER A 1 184 ? 22.784 -8.470 -32.132 1.00 80.38 184 SER A CA 1
ATOM 1367 C C . SER A 1 184 ? 21.401 -9.119 -32.065 1.00 80.38 184 SER A C 1
ATOM 1369 O O . SER A 1 184 ? 20.903 -9.361 -30.968 1.00 80.38 184 SER A O 1
ATOM 1371 N N . LEU A 1 185 ? 20.784 -9.460 -33.200 1.00 85.06 185 LEU A N 1
ATOM 1372 C CA . LEU A 1 185 ? 19.436 -10.043 -33.254 1.00 85.06 185 LEU A CA 1
ATOM 1373 C C . LEU A 1 185 ? 19.277 -11.292 -32.357 1.00 85.06 185 LEU A C 1
ATOM 1375 O O . LEU A 1 185 ? 18.323 -11.338 -31.577 1.00 85.06 185 LEU A O 1
ATOM 1379 N N . PRO A 1 186 ? 20.215 -12.266 -32.361 1.00 86.44 186 PRO A N 1
ATOM 1380 C CA . PRO A 1 186 ? 20.153 -13.408 -31.447 1.00 86.44 186 PRO A CA 1
ATOM 1381 C C . PRO A 1 186 ? 20.256 -13.004 -29.970 1.00 86.44 186 PRO A C 1
ATOM 1383 O O . PRO A 1 186 ? 19.545 -13.550 -29.130 1.00 86.44 186 PRO A O 1
ATOM 1386 N N . ILE A 1 187 ? 21.105 -12.020 -29.653 1.00 85.94 187 ILE A N 1
ATOM 1387 C CA . ILE A 1 187 ? 21.321 -11.511 -28.288 1.00 85.94 187 ILE A CA 1
ATOM 1388 C C . ILE A 1 187 ? 20.050 -10.833 -27.769 1.00 85.94 187 ILE A C 1
ATOM 1390 O O . ILE A 1 187 ? 19.670 -11.027 -26.619 1.00 85.94 187 ILE A O 1
ATOM 1394 N N . LEU A 1 188 ? 19.363 -10.083 -28.626 1.00 87.75 188 LEU A N 1
ATOM 1395 C CA . LEU A 1 188 ? 18.128 -9.377 -28.297 1.00 87.75 188 LEU A CA 1
ATOM 1396 C C . LEU A 1 188 ? 16.973 -10.340 -28.008 1.00 87.75 188 LEU A C 1
ATOM 1398 O O . LEU A 1 188 ? 16.239 -10.159 -27.037 1.00 87.75 188 LEU A O 1
ATOM 1402 N N . VAL A 1 189 ? 16.829 -11.383 -28.831 1.00 90.00 189 VAL A N 1
ATOM 1403 C CA . VAL A 1 189 ? 15.793 -12.409 -28.647 1.00 90.00 189 VAL A CA 1
ATOM 1404 C C . VAL A 1 189 ? 16.054 -13.204 -27.370 1.00 90.00 189 VAL A C 1
ATOM 1406 O O . VAL A 1 189 ? 15.173 -13.301 -26.518 1.00 90.00 189 VAL A O 1
ATOM 1409 N N . VAL A 1 190 ? 17.270 -13.729 -27.202 1.00 91.38 190 VAL A N 1
ATOM 1410 C CA . VAL A 1 190 ? 17.632 -14.527 -26.021 1.00 91.38 190 VAL A CA 1
ATOM 1411 C C . VAL A 1 190 ? 17.592 -13.678 -24.754 1.00 91.38 190 VAL A C 1
ATOM 1413 O O . VAL A 1 190 ? 17.079 -14.126 -23.732 1.00 91.38 190 VAL A O 1
ATOM 1416 N N . GLY A 1 191 ? 18.087 -12.443 -24.813 1.00 90.50 191 GLY A N 1
ATOM 1417 C CA . GLY A 1 191 ? 18.130 -11.550 -23.667 1.00 90.50 191 GLY A CA 1
ATOM 1418 C C . GLY A 1 191 ? 16.740 -11.104 -23.208 1.00 90.50 191 GLY A C 1
ATOM 1419 O O . GLY A 1 191 ? 16.469 -11.162 -22.014 1.00 90.50 191 GLY A O 1
ATOM 1420 N N . ASN A 1 192 ? 15.820 -10.758 -24.117 1.00 91.81 192 ASN A N 1
ATOM 1421 C CA . ASN A 1 192 ? 14.439 -10.436 -23.732 1.00 91.81 192 ASN A CA 1
ATOM 1422 C C . ASN A 1 192 ? 13.713 -11.641 -23.122 1.00 91.81 192 ASN A C 1
ATOM 1424 O O . ASN A 1 192 ? 13.047 -11.501 -22.098 1.00 91.81 192 ASN A O 1
ATOM 1428 N N . VAL A 1 193 ? 13.868 -12.834 -23.707 1.00 93.56 193 VAL A N 1
ATOM 1429 C CA . VAL A 1 193 ? 13.296 -14.068 -23.141 1.00 93.56 193 VAL A CA 1
ATOM 1430 C C . VAL A 1 193 ? 13.892 -14.357 -21.760 1.00 93.56 193 VAL A C 1
ATOM 1432 O O . VAL A 1 193 ? 13.157 -14.691 -20.831 1.00 93.56 193 VAL A O 1
ATOM 1435 N N . GLY A 1 194 ? 15.205 -14.177 -21.603 1.00 92.25 194 GLY A N 1
ATOM 1436 C CA . GLY A 1 194 ? 15.906 -14.336 -20.332 1.00 92.25 194 GLY A CA 1
ATOM 1437 C C . GLY A 1 194 ? 15.418 -13.363 -19.260 1.00 92.25 194 GLY A C 1
ATOM 1438 O O . GLY A 1 194 ? 15.135 -13.796 -18.145 1.00 92.25 194 GLY A O 1
ATOM 1439 N N . ILE A 1 195 ? 15.258 -12.080 -19.601 1.00 92.88 195 ILE A N 1
ATOM 1440 C CA . ILE A 1 195 ? 14.714 -11.054 -18.697 1.00 92.88 195 ILE A CA 1
ATOM 1441 C C . ILE A 1 195 ? 13.300 -11.439 -18.265 1.00 92.88 195 ILE A C 1
ATOM 1443 O O . ILE A 1 195 ? 13.041 -11.516 -17.070 1.00 92.88 195 ILE A O 1
ATOM 1447 N N . ILE A 1 196 ? 12.406 -11.761 -19.207 1.00 91.50 196 ILE A N 1
ATOM 1448 C CA . ILE A 1 196 ? 11.018 -12.134 -18.890 1.00 91.50 196 ILE A CA 1
ATOM 1449 C C . ILE A 1 196 ? 10.970 -13.342 -17.947 1.00 91.50 196 ILE A C 1
ATOM 1451 O O . ILE A 1 196 ? 10.207 -13.338 -16.983 1.00 91.50 196 ILE A O 1
ATOM 1455 N N . LEU A 1 197 ? 11.784 -14.371 -18.195 1.00 93.75 197 LEU A N 1
ATOM 1456 C CA . LEU A 1 197 ? 11.767 -15.598 -17.402 1.00 93.75 197 LEU A CA 1
ATOM 1457 C C . LEU A 1 197 ? 12.369 -15.393 -16.005 1.00 93.75 197 LEU A C 1
ATOM 1459 O O . LEU A 1 197 ? 11.767 -15.793 -15.006 1.00 93.75 197 LEU A O 1
ATOM 1463 N N . LEU A 1 198 ? 13.536 -14.750 -15.925 1.00 91.25 198 LEU A N 1
ATOM 1464 C CA . LEU A 1 198 ? 14.236 -14.514 -14.664 1.00 91.25 198 LEU A CA 1
ATOM 1465 C C . LEU A 1 198 ? 13.470 -13.524 -13.789 1.00 91.25 198 LEU A C 1
ATOM 1467 O O . LEU A 1 198 ? 13.224 -13.783 -12.611 1.00 91.25 198 LEU A O 1
ATOM 1471 N N . GLU A 1 199 ? 13.061 -12.400 -14.363 1.00 91.31 199 GLU A N 1
ATOM 1472 C CA . GLU A 1 199 ? 12.370 -11.355 -13.628 1.00 91.31 199 GLU A CA 1
ATOM 1473 C C . GLU A 1 199 ? 10.926 -11.728 -13.324 1.00 91.31 199 GLU A C 1
ATOM 1475 O O . GLU A 1 199 ? 10.472 -11.499 -12.208 1.00 91.31 199 GLU A O 1
ATOM 1480 N N . GLY A 1 200 ? 10.230 -12.398 -14.246 1.00 90.50 200 GLY A N 1
ATOM 1481 C CA . GLY A 1 200 ? 8.895 -12.934 -13.988 1.00 90.50 200 GLY A CA 1
ATOM 1482 C C . GLY A 1 200 ? 8.882 -13.869 -12.778 1.00 90.50 200 GLY A C 1
ATOM 1483 O O . GLY A 1 200 ? 8.023 -13.741 -11.906 1.00 90.50 200 GLY A O 1
ATOM 1484 N N . MET A 1 201 ? 9.882 -14.747 -12.658 1.00 92.44 201 MET A N 1
ATOM 1485 C CA . MET A 1 201 ? 10.049 -15.606 -11.483 1.00 92.44 201 MET A CA 1
ATOM 1486 C C . MET A 1 201 ? 10.339 -14.799 -10.206 1.00 92.44 201 MET A C 1
ATOM 1488 O O . MET A 1 201 ? 9.729 -15.057 -9.165 1.00 92.44 201 MET A O 1
ATOM 1492 N N . LEU A 1 202 ? 11.242 -13.813 -10.260 1.00 90.56 202 LEU A N 1
ATOM 1493 C CA . LEU A 1 202 ? 11.569 -12.975 -9.100 1.00 90.56 202 LEU A CA 1
ATOM 1494 C C . LEU A 1 202 ? 10.362 -12.152 -8.628 1.00 90.56 202 LEU A C 1
ATOM 1496 O O . LEU A 1 202 ? 10.049 -12.166 -7.436 1.00 90.56 202 LEU A O 1
ATOM 1500 N N . VAL A 1 203 ? 9.665 -11.478 -9.546 1.00 89.75 203 VAL A N 1
ATOM 1501 C CA . VAL A 1 203 ? 8.439 -10.713 -9.275 1.00 89.75 203 VAL A CA 1
ATOM 1502 C C . VAL A 1 203 ? 7.379 -11.627 -8.671 1.00 89.75 203 VAL A C 1
ATOM 1504 O O . VAL A 1 203 ? 6.758 -11.257 -7.679 1.00 89.75 203 VAL A O 1
ATOM 1507 N N . PHE A 1 204 ? 7.204 -12.838 -9.205 1.00 89.38 204 PHE A N 1
ATOM 1508 C CA . PHE A 1 204 ? 6.242 -13.805 -8.683 1.00 89.38 204 PHE A CA 1
ATOM 1509 C C . PHE A 1 204 ? 6.523 -14.178 -7.221 1.00 89.38 204 PHE A C 1
ATOM 1511 O O . PHE A 1 204 ? 5.634 -14.076 -6.375 1.00 89.38 204 PHE A O 1
ATOM 1518 N N . ILE A 1 205 ? 7.766 -14.538 -6.887 1.00 90.19 205 ILE A N 1
ATOM 1519 C CA . ILE A 1 205 ? 8.157 -14.876 -5.507 1.00 90.19 205 ILE A CA 1
ATOM 1520 C C . ILE A 1 205 ? 7.927 -13.686 -4.566 1.00 90.19 205 ILE A C 1
ATOM 1522 O O . ILE A 1 205 ? 7.482 -13.850 -3.426 1.00 90.19 205 ILE A O 1
ATOM 1526 N N . GLN A 1 206 ? 8.221 -12.474 -5.031 1.00 88.25 206 GLN A N 1
ATOM 1527 C CA . GLN A 1 206 ? 8.029 -11.266 -4.236 1.00 88.25 206 GLN A CA 1
ATOM 1528 C C . GLN A 1 206 ? 6.550 -10.916 -4.046 1.00 88.25 206 GLN A C 1
ATOM 1530 O O . GLN A 1 206 ? 6.152 -10.572 -2.933 1.00 88.25 206 GLN A O 1
ATOM 1535 N N . ALA A 1 207 ? 5.728 -11.071 -5.082 1.00 85.12 207 ALA A N 1
ATOM 1536 C CA . ALA A 1 207 ? 4.286 -10.876 -5.008 1.00 85.12 207 ALA A CA 1
ATOM 1537 C C . ALA A 1 207 ? 3.627 -11.890 -4.062 1.00 85.12 207 ALA A C 1
ATOM 1539 O O . ALA A 1 207 ? 2.798 -11.508 -3.237 1.00 85.12 207 ALA A O 1
ATOM 1540 N N . LEU A 1 208 ? 4.041 -13.162 -4.108 1.00 85.25 208 LEU A N 1
ATOM 1541 C CA . LEU A 1 208 ? 3.569 -14.182 -3.168 1.00 85.25 208 LEU A CA 1
ATOM 1542 C C . LEU A 1 208 ? 3.918 -13.838 -1.722 1.00 85.25 208 LEU A C 1
ATOM 1544 O O . LEU A 1 208 ? 3.078 -13.994 -0.838 1.00 85.25 208 LEU A O 1
ATOM 1548 N N . ARG A 1 209 ? 5.135 -13.340 -1.472 1.00 86.38 209 ARG A N 1
ATOM 1549 C CA . ARG A 1 209 ? 5.528 -12.888 -0.133 1.00 86.38 209 ARG A CA 1
ATOM 1550 C C . ARG A 1 209 ? 4.599 -11.782 0.357 1.00 86.38 209 ARG A C 1
ATOM 1552 O O . ARG A 1 209 ? 4.110 -11.858 1.477 1.00 86.38 209 ARG A O 1
ATOM 1559 N N . LEU A 1 210 ? 4.342 -10.783 -0.477 1.00 82.19 210 LEU A N 1
ATOM 1560 C CA . LEU A 1 210 ? 3.456 -9.689 -0.110 1.00 82.19 210 LEU A CA 1
ATOM 1561 C C . LEU A 1 210 ? 2.039 -10.195 0.218 1.00 82.19 210 LEU A C 1
ATOM 1563 O O . LEU A 1 210 ? 1.470 -9.852 1.251 1.00 82.19 210 LEU A O 1
ATOM 1567 N N . HIS A 1 211 ? 1.486 -11.067 -0.624 1.00 80.12 211 HIS A N 1
ATOM 1568 C CA . HIS A 1 211 ? 0.124 -11.568 -0.452 1.00 80.12 211 HIS A CA 1
ATOM 1569 C C . HIS A 1 211 ? -0.018 -12.458 0.797 1.00 80.12 211 HIS A C 1
ATOM 1571 O O . HIS A 1 211 ? -0.958 -12.298 1.571 1.00 80.12 211 HIS A O 1
ATOM 1577 N N . LEU A 1 212 ? 0.930 -13.372 1.030 1.00 75.62 212 LEU A N 1
ATOM 1578 C CA . LEU A 1 212 ? 0.897 -14.315 2.155 1.00 75.62 212 LEU A CA 1
ATOM 1579 C C . LEU A 1 212 ? 1.205 -13.667 3.501 1.00 75.62 212 LEU A C 1
ATOM 1581 O O . LEU A 1 212 ? 0.529 -13.977 4.476 1.00 75.62 212 LEU A O 1
ATOM 1585 N N . TYR A 1 213 ? 2.196 -12.778 3.566 1.00 71.62 213 TYR A N 1
ATOM 1586 C CA . TYR A 1 213 ? 2.634 -12.219 4.846 1.00 71.62 213 TYR A CA 1
ATOM 1587 C C . TYR A 1 213 ? 1.909 -10.935 5.231 1.00 71.62 213 TYR A C 1
ATOM 1589 O O . TYR A 1 213 ? 1.780 -10.661 6.421 1.00 71.62 213 TYR A O 1
ATOM 1597 N N . GLU A 1 214 ? 1.442 -10.156 4.257 1.00 74.31 214 GLU A N 1
ATOM 1598 C CA . GLU A 1 214 ? 0.922 -8.812 4.517 1.00 74.31 214 GLU A CA 1
ATOM 1599 C C . GLU A 1 214 ? -0.586 -8.691 4.288 1.00 74.31 214 GLU A C 1
ATOM 1601 O O . GLU A 1 214 ? -1.247 -7.917 4.981 1.00 74.31 214 GLU A O 1
ATOM 1606 N N . PHE A 1 215 ? -1.145 -9.461 3.347 1.00 73.44 215 PHE A N 1
ATOM 1607 C CA . PHE A 1 215 ? -2.580 -9.442 3.061 1.00 73.44 215 PHE A CA 1
ATOM 1608 C C . PHE A 1 215 ? -3.337 -10.544 3.808 1.00 73.44 215 PHE A C 1
ATOM 1610 O O . PHE A 1 215 ? -4.244 -10.244 4.585 1.00 73.44 215 PHE A O 1
ATOM 1617 N N . PHE A 1 216 ? -2.948 -11.812 3.630 1.00 69.00 216 PHE A N 1
ATOM 1618 C CA . PHE A 1 216 ? -3.654 -12.952 4.226 1.00 69.00 216 PHE A CA 1
ATOM 1619 C C . PHE A 1 216 ? -3.663 -12.922 5.761 1.00 69.00 216 PHE A C 1
ATOM 1621 O O . PHE A 1 216 ? -4.698 -13.180 6.372 1.00 69.00 216 PHE A O 1
ATOM 1628 N N . THR A 1 217 ? -2.562 -12.515 6.390 1.00 67.94 217 THR A N 1
ATOM 1629 C CA . THR A 1 217 ? -2.437 -12.418 7.857 1.00 67.94 217 THR A CA 1
ATOM 1630 C C . THR A 1 217 ? -3.396 -11.415 8.502 1.00 67.94 217 THR A C 1
ATOM 1632 O O . THR A 1 217 ? -3.667 -11.520 9.694 1.00 67.94 217 THR A O 1
ATOM 1635 N N . LYS A 1 218 ? -3.948 -10.454 7.748 1.00 69.25 218 LYS A N 1
ATOM 1636 C CA . LYS A 1 218 ? -4.840 -9.420 8.305 1.00 69.25 218 LYS A CA 1
ATOM 1637 C C . LYS A 1 218 ? -6.280 -9.873 8.509 1.00 69.25 218 LYS A C 1
ATOM 1639 O O . LYS A 1 218 ? -7.001 -9.262 9.299 1.00 69.25 218 LYS A O 1
ATOM 1644 N N . PHE A 1 219 ? -6.719 -10.899 7.786 1.00 65.25 219 PHE A N 1
ATOM 1645 C CA . PHE A 1 219 ? -8.111 -11.358 7.828 1.00 65.25 219 PHE A CA 1
ATOM 1646 C C . PHE A 1 219 ? -8.254 -12.846 8.144 1.00 65.25 219 PHE A C 1
ATOM 1648 O O . PHE A 1 219 ? -9.308 -13.265 8.637 1.00 65.25 219 PHE A O 1
ATOM 1655 N N . TYR A 1 220 ? -7.233 -13.649 7.848 1.00 69.06 220 TYR A N 1
ATOM 1656 C CA . TYR A 1 220 ? -7.289 -15.095 7.968 1.00 69.06 220 TYR A CA 1
ATOM 1657 C C . TYR A 1 220 ? -6.763 -15.546 9.335 1.00 69.06 220 TYR A C 1
ATOM 1659 O O . TYR A 1 220 ? -5.566 -15.484 9.589 1.00 69.06 220 TYR A O 1
ATOM 1667 N N . ASP A 1 221 ? -7.652 -16.045 10.201 1.00 64.69 221 ASP A N 1
ATOM 1668 C CA . ASP A 1 221 ? -7.282 -16.516 11.552 1.00 64.69 221 ASP A CA 1
ATOM 1669 C C . ASP A 1 221 ? -6.659 -17.922 11.552 1.00 64.69 221 ASP A C 1
ATOM 1671 O O . ASP A 1 221 ? -6.378 -18.477 12.610 1.00 64.69 221 ASP A O 1
ATOM 1675 N N . GLY A 1 222 ? -6.491 -18.558 10.388 1.00 64.88 222 GLY A N 1
ATOM 1676 C CA . GLY A 1 222 ? -5.944 -19.917 10.312 1.00 64.88 222 GLY A CA 1
ATOM 1677 C C . GLY A 1 222 ? -6.863 -21.014 10.859 1.00 64.88 222 GLY A C 1
ATOM 1678 O O . GLY A 1 222 ? -6.484 -22.181 10.830 1.00 64.88 222 GLY A O 1
ATOM 1679 N N . VAL A 1 223 ? -8.063 -20.665 11.328 1.00 64.25 223 VAL A N 1
ATOM 1680 C CA . VAL A 1 223 ? -9.040 -21.597 11.898 1.00 64.25 223 VAL A CA 1
ATOM 1681 C C . VAL A 1 223 ? -10.210 -21.824 10.948 1.00 64.25 223 VAL A C 1
ATOM 1683 O O . VAL A 1 223 ? -10.777 -20.896 10.374 1.00 64.25 223 VAL A O 1
ATOM 1686 N N . GLY A 1 224 ? -10.583 -23.089 10.794 1.00 68.69 224 GLY A N 1
ATOM 1687 C CA . GLY A 1 224 ? -11.708 -23.522 9.982 1.00 68.69 224 GLY A CA 1
ATOM 1688 C C . GLY A 1 224 ? -11.859 -25.034 10.056 1.00 68.69 224 GLY A C 1
ATOM 1689 O O . GLY A 1 224 ? -10.895 -25.754 10.307 1.00 68.69 224 GLY A O 1
ATOM 1690 N N . TYR A 1 225 ? -13.077 -25.517 9.848 1.00 69.56 225 TYR A N 1
ATOM 1691 C CA . TYR A 1 225 ? -13.313 -26.939 9.647 1.00 69.56 225 TYR A CA 1
ATOM 1692 C C . TYR A 1 225 ? -13.191 -27.224 8.157 1.00 69.56 225 TYR A C 1
ATOM 1694 O O . TYR A 1 225 ? -13.876 -26.592 7.350 1.00 69.56 225 TYR A O 1
ATOM 1702 N N . GLU A 1 226 ? -12.321 -28.163 7.785 1.00 73.56 226 GLU A N 1
ATOM 1703 C CA . GLU A 1 226 ? -12.279 -28.651 6.411 1.00 73.56 226 GLU A CA 1
ATOM 1704 C C . GLU A 1 226 ? -13.673 -29.136 6.014 1.00 73.56 226 GLU A C 1
ATOM 1706 O O . GLU A 1 226 ? -14.309 -29.914 6.734 1.00 73.56 226 GLU A O 1
ATOM 1711 N N . PHE A 1 227 ? -14.161 -28.666 4.866 1.00 75.56 227 PHE A N 1
ATOM 1712 C CA . PHE A 1 227 ? -15.442 -29.111 4.345 1.00 75.56 227 PHE A CA 1
ATOM 1713 C C . PHE A 1 227 ? -15.343 -30.590 3.970 1.00 75.56 227 PHE A C 1
ATOM 1715 O O . PHE A 1 227 ? -14.895 -30.962 2.884 1.00 75.56 227 PHE A O 1
ATOM 1722 N N . ARG A 1 228 ? -15.774 -31.457 4.883 1.00 73.44 228 ARG A N 1
ATOM 1723 C CA . ARG A 1 228 ? -15.902 -32.881 4.617 1.00 73.44 228 ARG A CA 1
ATOM 1724 C C . ARG A 1 228 ? -17.238 -33.109 3.918 1.00 73.44 228 ARG A C 1
ATOM 1726 O O . ARG A 1 228 ? -18.282 -33.194 4.562 1.00 73.44 228 ARG A O 1
ATOM 1733 N N . ARG A 1 229 ? -17.208 -33.187 2.584 1.00 73.00 229 ARG A N 1
ATOM 1734 C CA . ARG A 1 229 ? -18.373 -33.625 1.806 1.00 73.00 229 ARG A CA 1
ATOM 1735 C C . ARG A 1 229 ? -18.777 -35.020 2.285 1.00 73.00 229 ARG A C 1
ATOM 1737 O O . ARG A 1 229 ? -17.915 -35.863 2.531 1.00 73.00 229 ARG A O 1
ATOM 1744 N N . ILE A 1 230 ? -20.079 -35.274 2.372 1.00 70.81 230 ILE A N 1
ATOM 1745 C CA . ILE A 1 230 ? -20.599 -36.635 2.514 1.00 70.81 230 ILE A CA 1
ATOM 1746 C C . ILE A 1 230 ? -20.186 -37.387 1.239 1.00 70.81 230 ILE A C 1
ATOM 1748 O O . ILE A 1 230 ? -20.724 -37.126 0.163 1.00 70.81 230 ILE A O 1
ATOM 1752 N N . ALA A 1 231 ? -19.154 -38.225 1.335 1.00 64.62 231 ALA A N 1
ATOM 1753 C CA . ALA A 1 231 ? -18.723 -39.088 0.244 1.00 64.62 231 ALA A CA 1
ATOM 1754 C C . ALA A 1 231 ? -19.716 -40.251 0.130 1.00 64.62 231 ALA A C 1
ATOM 1756 O O . ALA A 1 231 ? -19.949 -40.965 1.103 1.00 64.62 231 ALA A O 1
ATOM 1757 N N . GLU A 1 232 ? -20.323 -40.415 -1.044 1.00 57.00 232 GLU A N 1
ATOM 1758 C CA . GLU A 1 232 ? -21.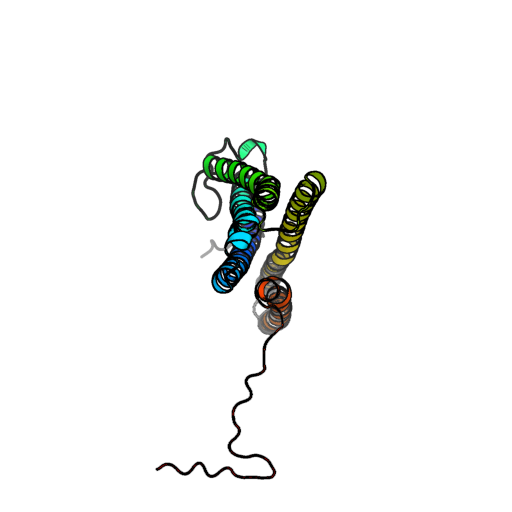321 -41.462 -1.316 1.00 57.00 232 GLU A CA 1
ATOM 1759 C C . GLU A 1 232 ? -20.674 -42.855 -1.472 1.00 57.00 232 GLU A C 1
ATOM 1761 O O . GLU A 1 232 ? -21.318 -43.886 -1.267 1.00 57.00 232 GLU A O 1
ATOM 1766 N N . GLU A 1 233 ? -19.365 -42.886 -1.736 1.00 55.84 233 GLU A N 1
ATOM 1767 C CA . GLU A 1 233 ? -18.564 -44.103 -1.811 1.00 55.84 233 GLU A CA 1
ATOM 1768 C C . GLU A 1 233 ? -17.411 -44.026 -0.804 1.00 55.84 233 GLU A C 1
ATOM 1770 O O . GLU A 1 233 ? -16.469 -43.245 -0.940 1.00 55.84 233 GLU A O 1
ATOM 1775 N N . THR A 1 234 ? -17.508 -44.840 0.246 1.00 60.12 234 THR A N 1
ATOM 1776 C CA . THR A 1 234 ? -16.374 -45.162 1.119 1.00 60.12 234 THR A CA 1
ATOM 1777 C C . THR A 1 234 ? -15.731 -46.460 0.619 1.00 60.12 234 THR A C 1
ATOM 1779 O O . THR A 1 234 ? -16.431 -47.268 0.007 1.00 60.12 234 THR A O 1
ATOM 1782 N N . PRO A 1 235 ? -14.444 -46.738 0.911 1.00 65.56 235 PRO A N 1
ATOM 1783 C CA . PRO A 1 235 ? -13.786 -47.986 0.497 1.00 65.56 235 PRO A CA 1
ATOM 1784 C C . PRO A 1 235 ? -14.500 -49.272 0.955 1.00 65.56 235 PRO A C 1
ATOM 1786 O O . PRO A 1 235 ? -14.219 -50.344 0.431 1.00 65.56 235 PRO A O 1
ATOM 1789 N N . PHE A 1 236 ? -15.413 -49.173 1.929 1.00 60.75 236 PHE A N 1
ATOM 1790 C CA . PHE A 1 236 ? -16.088 -50.308 2.561 1.00 60.75 236 PHE A CA 1
ATOM 1791 C C . PHE A 1 236 ? -17.614 -50.319 2.386 1.00 60.75 236 PHE A C 1
ATOM 1793 O O . PHE A 1 236 ? -18.244 -51.311 2.744 1.00 60.75 236 PHE A O 1
ATOM 1800 N N . ALA A 1 237 ? -18.228 -49.259 1.848 1.00 64.56 237 ALA A N 1
ATOM 1801 C CA . ALA A 1 237 ? -19.673 -49.223 1.624 1.00 64.56 237 ALA A CA 1
ATOM 1802 C C . ALA A 1 237 ? -20.084 -48.181 0.572 1.00 64.56 237 ALA A C 1
ATOM 1804 O O . ALA A 1 237 ? -19.690 -47.012 0.640 1.00 64.56 237 ALA A O 1
ATOM 1805 N N . ARG A 1 238 ? -20.947 -48.621 -0.353 1.00 54.94 238 ARG A N 1
ATOM 1806 C CA . ARG A 1 238 ? -21.723 -47.780 -1.271 1.00 54.94 238 ARG A CA 1
ATOM 1807 C C . ARG A 1 238 ? -23.036 -47.413 -0.588 1.00 54.94 238 ARG A C 1
ATOM 1809 O O . ARG A 1 238 ? -23.857 -48.293 -0.325 1.00 54.94 238 ARG A O 1
ATOM 1816 N N . VAL A 1 239 ? -23.238 -46.133 -0.295 1.00 66.00 239 VAL A N 1
ATOM 1817 C CA . VAL A 1 239 ? -24.498 -45.655 0.280 1.00 66.00 239 VAL A CA 1
ATOM 1818 C C . VAL A 1 239 ? -25.498 -45.480 -0.859 1.00 66.00 239 VAL A C 1
ATOM 1820 O O . VAL A 1 239 ? -25.377 -44.568 -1.666 1.00 66.00 239 VAL A O 1
ATOM 1823 N N . ILE A 1 240 ? -26.485 -46.373 -0.950 1.00 64.38 240 ILE A N 1
ATOM 1824 C CA . ILE A 1 240 ? -27.589 -46.235 -1.906 1.00 64.38 240 ILE A CA 1
ATOM 1825 C C . ILE A 1 240 ? -28.603 -45.266 -1.294 1.00 64.38 240 ILE A C 1
ATOM 1827 O O . ILE A 1 240 ? -29.435 -45.660 -0.476 1.00 64.38 240 ILE A O 1
ATOM 1831 N N . ILE A 1 241 ? -28.528 -43.987 -1.666 1.00 66.56 241 ILE A N 1
ATOM 1832 C CA . ILE A 1 241 ? -29.552 -43.005 -1.301 1.00 66.56 241 ILE A CA 1
ATOM 1833 C C . ILE A 1 241 ? -30.775 -43.265 -2.188 1.00 66.56 241 ILE A C 1
ATOM 1835 O O . ILE A 1 241 ? -30.867 -42.809 -3.326 1.00 66.56 241 ILE A O 1
ATOM 1839 N N . GLY A 1 242 ? -31.716 -44.053 -1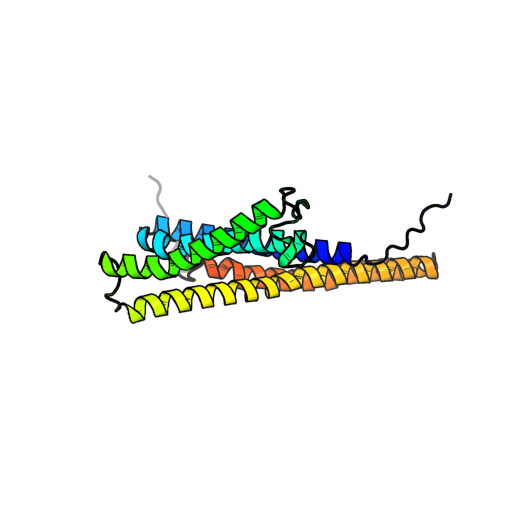.669 1.00 62.59 242 GLY A N 1
ATOM 1840 C CA . GLY A 1 242 ? -33.006 -44.282 -2.309 1.00 62.59 242 GLY A CA 1
ATOM 1841 C C . GLY A 1 242 ? -33.812 -42.985 -2.372 1.00 62.59 242 GLY A C 1
ATOM 1842 O O . GLY A 1 242 ? -34.360 -42.542 -1.365 1.00 62.59 242 GLY A O 1
ATOM 1843 N N . ARG A 1 243 ? -33.900 -42.386 -3.563 1.00 55.12 243 ARG A N 1
ATOM 1844 C CA . ARG A 1 243 ? -34.914 -41.377 -3.893 1.00 55.12 243 ARG A CA 1
ATOM 1845 C C . ARG A 1 243 ? -36.286 -42.063 -3.854 1.00 55.12 243 ARG A C 1
ATOM 1847 O O . ARG A 1 243 ? -36.519 -42.980 -4.641 1.00 55.12 243 ARG A O 1
ATOM 1854 N N . ARG A 1 244 ? -37.161 -41.645 -2.938 1.00 46.03 244 ARG A N 1
ATOM 1855 C CA . ARG A 1 244 ? -38.611 -41.723 -3.168 1.00 46.03 244 ARG A CA 1
ATOM 1856 C C . ARG A 1 244 ? -39.044 -40.494 -3.948 1.00 46.03 244 ARG A C 1
ATOM 1858 O O . ARG A 1 244 ? -38.452 -39.421 -3.692 1.00 46.03 244 ARG A O 1
#

Radius of gyration: 26.11 Å; chains: 1; bounding box: 64×77×76 Å

pLDDT: mean 74.91, std 11.49, range [32.25, 93.75]